Protein AF-A0A927RL22-F1 (afdb_monomer)

Sequence (226 aa):
MSDPDLRVFAGVAWPALNHRQARTRLETHGWVKCGEGDWAVALRSPGAALAARISAFEPSYAWFLELCRRAEGSPYLPRIDFASELEGGGHLTVLEYLAPVEAAEETAFLQRWHDGADPDPDLRQLRRLVEALDRECREYVPFWMGIDLEDHVLRSADGRLKLIDLLGVAGGLILDQIHADMDEFLRLMPRDRCRYILEIPHFTREYAARQRAQLVADLVAYGLET

Mean predicted aligned error: 3.28 Å

Secondary structure (DSSP, 8-state):
---GGGGGGTT--GGGS-HHHHHHHHHHTT-EEEEE-SSEEEEE-TTSSEEEEEESS-TTHHHHHHHHHHTTT-TTSPPEEEEEE-TTS-EEEEEE-EEE--HHHHHHHHHHHH-TT-S-HHHHHHHHHHHHHHHHHHHHSTTEEEE--TT-EEEETTS-EEE-S-EEE-HHHHHHHHHH-HHHHHHHS-HHHHTTGGGSGGGGSGGGHHHHHHHHHHHHHTT---

Organism: NCBI:txid648752

Structure (mmCIF, N/CA/C/O backbone):
data_AF-A0A927RL22-F1
#
_entry.id   AF-A0A927RL22-F1
#
loop_
_atom_site.group_PDB
_atom_site.id
_atom_site.type_symbol
_atom_site.label_atom_id
_atom_site.label_alt_id
_atom_site.label_comp_id
_atom_site.label_asym_id
_atom_site.label_entity_id
_atom_site.label_seq_id
_atom_site.pdbx_PDB_ins_code
_atom_site.Cartn_x
_atom_site.Cartn_y
_atom_site.Cartn_z
_atom_site.occupancy
_atom_site.B_iso_or_equiv
_atom_site.auth_seq_id
_atom_site.auth_comp_id
_atom_site.auth_asym_id
_atom_site.auth_atom_id
_atom_site.pdbx_PDB_model_num
ATOM 1 N N . MET A 1 1 ? -11.811 -18.533 15.397 1.00 49.19 1 MET A N 1
ATOM 2 C CA . MET A 1 1 ? -12.008 -19.240 14.111 1.00 49.19 1 MET A CA 1
ATOM 3 C C . MET A 1 1 ? -11.288 -18.423 13.058 1.00 49.19 1 MET A C 1
ATOM 5 O O . ME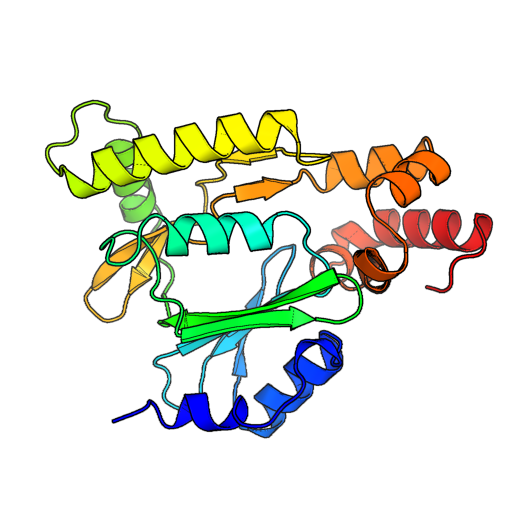T A 1 1 ? -11.412 -17.209 13.126 1.00 49.19 1 MET A O 1
ATOM 9 N N . SER A 1 2 ? -10.495 -19.035 12.176 1.00 77.19 2 SER A N 1
ATOM 10 C CA . SER A 1 2 ? -9.877 -18.292 11.071 1.00 77.19 2 SER A CA 1
ATOM 11 C C . SER A 1 2 ? -10.969 -17.718 10.169 1.00 77.19 2 SER A C 1
ATOM 13 O O . SER A 1 2 ? -11.967 -18.398 9.912 1.00 77.19 2 SER A O 1
ATOM 15 N N . ASP A 1 3 ? -10.800 -16.466 9.744 1.00 87.69 3 ASP A N 1
ATOM 16 C CA . ASP A 1 3 ? -11.717 -15.804 8.819 1.00 87.69 3 ASP A CA 1
ATOM 17 C C . ASP A 1 3 ? -11.860 -16.671 7.545 1.00 87.69 3 ASP A C 1
ATOM 19 O O . ASP A 1 3 ? -10.841 -17.071 6.964 1.00 87.69 3 ASP A O 1
ATOM 23 N N . PRO A 1 4 ? -13.086 -17.057 7.134 1.00 93.50 4 PRO A N 1
ATOM 24 C CA . PRO A 1 4 ? -13.287 -17.896 5.955 1.00 93.50 4 PRO A CA 1
ATOM 25 C C . PRO A 1 4 ? -12.732 -17.266 4.673 1.00 93.50 4 PRO A C 1
ATOM 27 O O . PRO A 1 4 ? -12.294 -18.015 3.794 1.00 93.50 4 PRO A O 1
ATOM 30 N N . ASP A 1 5 ? -12.680 -15.935 4.586 1.00 95.62 5 ASP A N 1
ATOM 31 C CA . ASP A 1 5 ? -12.160 -15.221 3.421 1.00 95.62 5 ASP A CA 1
ATOM 32 C C . ASP A 1 5 ? -10.641 -15.396 3.276 1.00 95.62 5 ASP A C 1
ATOM 34 O O . ASP A 1 5 ? -10.109 -15.270 2.174 1.00 95.62 5 ASP A O 1
ATOM 38 N N . LEU A 1 6 ? -9.934 -15.798 4.342 1.00 96.69 6 LEU A N 1
ATOM 39 C CA . LEU A 1 6 ? -8.497 -16.084 4.289 1.00 96.69 6 LEU A CA 1
ATOM 40 C C . LEU A 1 6 ? -8.158 -17.453 3.677 1.00 96.69 6 LEU A C 1
ATOM 42 O O . LEU A 1 6 ? -6.996 -17.746 3.387 1.00 96.69 6 LEU A O 1
ATOM 46 N N . ARG A 1 7 ? -9.149 -18.318 3.430 1.00 95.50 7 ARG A N 1
ATOM 47 C CA . ARG A 1 7 ? -8.902 -19.657 2.861 1.00 95.50 7 ARG A CA 1
ATOM 48 C C . ARG A 1 7 ? -8.315 -19.610 1.452 1.00 95.50 7 ARG A C 1
ATOM 50 O O . ARG A 1 7 ? -7.570 -20.515 1.087 1.00 95.50 7 ARG A O 1
ATOM 57 N N . VAL A 1 8 ? -8.605 -18.559 0.678 1.00 95.81 8 VAL A N 1
ATOM 58 C CA . VAL A 1 8 ? -8.093 -18.387 -0.696 1.00 95.81 8 VAL A CA 1
ATOM 59 C C . VAL A 1 8 ? -6.561 -18.284 -0.757 1.00 95.81 8 VAL A C 1
ATOM 61 O O . VAL A 1 8 ? -5.968 -18.604 -1.797 1.00 95.81 8 VAL A O 1
ATOM 64 N N . PHE A 1 9 ? -5.922 -17.896 0.355 1.00 96.62 9 PHE A N 1
ATOM 65 C CA . PHE A 1 9 ? -4.472 -17.721 0.461 1.00 96.62 9 PHE A CA 1
ATOM 66 C C . PHE A 1 9 ? -3.713 -18.997 0.835 1.00 96.62 9 PHE A C 1
ATOM 68 O O . PHE A 1 9 ? -2.506 -19.065 0.604 1.00 96.62 9 PHE A O 1
ATOM 75 N N . ALA A 1 10 ? -4.387 -20.018 1.367 1.00 95.25 10 ALA A N 1
ATOM 76 C CA . ALA A 1 10 ? -3.734 -21.233 1.842 1.00 95.25 10 ALA A CA 1
ATOM 77 C C . ALA A 1 10 ? -3.195 -22.102 0.690 1.00 95.25 10 ALA A C 1
ATOM 79 O O . ALA A 1 10 ? -3.904 -22.387 -0.275 1.00 95.25 10 ALA A O 1
ATOM 80 N N . GLY A 1 11 ? -1.948 -22.571 0.819 1.00 94.12 11 GLY A N 1
ATOM 81 C CA . GLY A 1 11 ? -1.336 -23.525 -0.119 1.00 94.12 11 GLY A CA 1
ATOM 82 C C . GLY A 1 11 ? -0.960 -22.945 -1.487 1.00 94.12 11 GLY A C 1
ATOM 83 O O . GLY A 1 11 ? -0.752 -23.702 -2.431 1.00 94.12 11 GLY A O 1
ATOM 84 N N . VAL A 1 12 ? -0.882 -21.619 -1.610 1.00 96.75 12 VAL A N 1
ATOM 85 C CA . VAL A 1 12 ? -0.553 -20.923 -2.861 1.00 96.75 12 VAL A CA 1
ATOM 86 C C . VAL A 1 12 ? 0.861 -20.358 -2.782 1.00 96.75 12 VAL A C 1
ATOM 88 O O . VAL A 1 12 ? 1.220 -19.698 -1.808 1.00 96.75 12 VAL A O 1
ATOM 91 N N . ALA A 1 13 ? 1.651 -20.565 -3.834 1.00 97.69 13 ALA A N 1
ATOM 92 C CA . ALA A 1 13 ? 2.958 -19.936 -3.993 1.00 97.69 13 ALA A CA 1
ATOM 93 C C . ALA 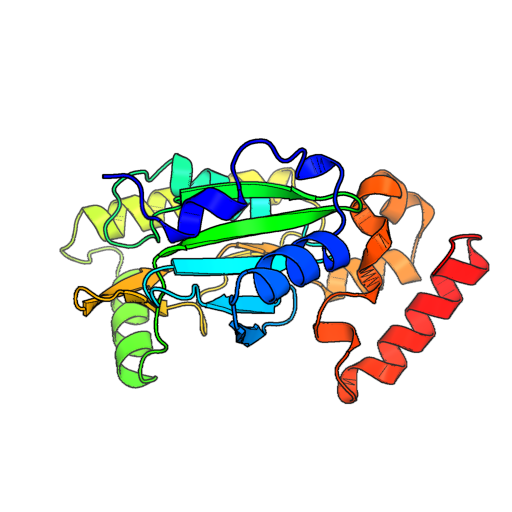A 1 13 ? 2.803 -18.484 -4.484 1.00 97.69 13 ALA A C 1
ATOM 95 O O . ALA A 1 13 ? 3.111 -18.176 -5.632 1.00 97.69 13 ALA A O 1
ATOM 96 N N . TRP A 1 14 ? 2.286 -17.600 -3.627 1.00 97.88 14 TRP A N 1
ATOM 97 C CA . TRP A 1 14 ? 2.023 -16.194 -3.964 1.00 97.88 14 TRP A CA 1
ATOM 98 C C . TRP A 1 14 ? 3.222 -15.432 -4.554 1.00 97.88 14 TRP A C 1
ATOM 100 O O . TRP A 1 14 ? 2.999 -14.735 -5.541 1.00 97.88 14 TRP A O 1
ATOM 110 N N . PRO A 1 15 ? 4.475 -15.625 -4.091 1.00 97.75 15 PRO A N 1
ATOM 111 C CA . PRO A 1 15 ? 5.638 -14.979 -4.709 1.00 97.75 15 PRO A CA 1
ATOM 112 C C . PRO A 1 15 ? 5.884 -15.358 -6.175 1.00 97.75 15 PRO A C 1
ATOM 114 O O . PRO A 1 15 ? 6.589 -14.648 -6.882 1.00 97.75 15 PRO A O 1
ATOM 117 N N . ALA A 1 16 ? 5.320 -16.476 -6.645 1.00 97.94 16 ALA A N 1
ATOM 118 C CA . ALA A 1 16 ? 5.411 -16.899 -8.041 1.00 97.94 16 ALA A CA 1
ATOM 119 C C . ALA A 1 16 ? 4.282 -16.329 -8.918 1.00 97.94 16 ALA A C 1
ATOM 121 O O . ALA A 1 16 ? 4.275 -16.565 -10.125 1.00 97.94 16 ALA A O 1
ATOM 122 N N . LEU A 1 17 ? 3.310 -15.628 -8.324 1.00 98.50 17 LEU A N 1
ATOM 123 C CA . LEU A 1 17 ? 2.230 -14.973 -9.051 1.00 98.50 17 LEU A CA 1
ATOM 124 C C . LEU A 1 17 ? 2.587 -13.515 -9.317 1.00 98.50 17 LEU A C 1
ATOM 126 O O . LEU A 1 17 ? 3.107 -12.837 -8.437 1.00 98.50 17 LEU A O 1
ATOM 130 N N . ASN A 1 18 ? 2.227 -13.009 -10.494 1.00 98.12 18 ASN A N 1
ATOM 131 C CA . ASN A 1 18 ? 2.197 -11.569 -10.734 1.00 98.12 18 ASN A CA 1
ATOM 132 C C . ASN A 1 18 ? 0.879 -10.944 -10.240 1.00 98.12 18 ASN A C 1
ATOM 134 O 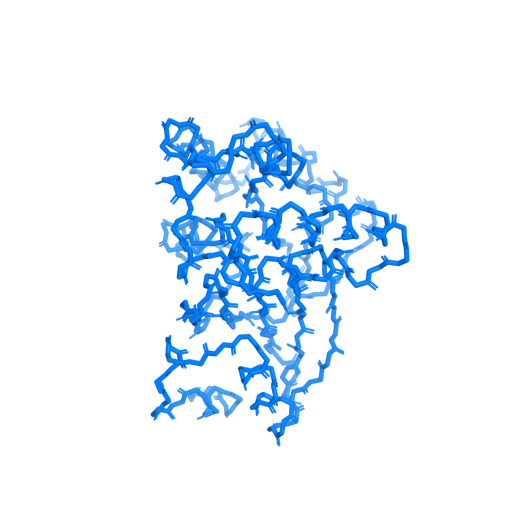O . ASN A 1 18 ? -0.089 -11.635 -9.903 1.00 98.12 18 ASN A O 1
ATOM 138 N N . HIS A 1 19 ? 0.813 -9.614 -10.233 1.00 98.31 19 HIS A N 1
ATOM 139 C CA . HIS A 1 19 ? -0.357 -8.863 -9.769 1.00 98.31 19 HIS A CA 1
ATOM 140 C C . HIS A 1 19 ? -1.659 -9.201 -10.522 1.00 98.31 19 HIS A C 1
ATOM 142 O O . HIS A 1 19 ? -2.722 -9.262 -9.900 1.00 98.31 19 HIS A O 1
ATOM 148 N N . ARG A 1 20 ? -1.604 -9.491 -11.834 1.00 98.31 20 ARG A N 1
ATOM 149 C CA . ARG A 1 20 ? -2.791 -9.881 -12.620 1.00 98.31 20 ARG A CA 1
ATOM 150 C C . ARG A 1 20 ? -3.332 -11.235 -12.173 1.00 98.31 20 ARG A C 1
ATOM 152 O O . ARG A 1 20 ? -4.542 -11.391 -12.006 1.00 98.31 20 ARG A O 1
ATOM 159 N N . GLN A 1 21 ? -2.444 -12.208 -11.968 1.00 98.62 21 GLN A N 1
ATOM 160 C CA . GLN A 1 21 ? -2.798 -13.540 -11.477 1.00 98.62 21 GLN A CA 1
ATOM 161 C C . GLN A 1 21 ? -3.349 -13.473 -10.052 1.00 98.62 21 GLN A C 1
ATOM 163 O O . GLN A 1 21 ? -4.372 -14.099 -9.768 1.00 98.62 21 GLN A O 1
ATOM 168 N N . ALA A 1 22 ? -2.721 -12.679 -9.179 1.00 98.62 22 ALA A N 1
ATOM 169 C CA . ALA A 1 22 ? -3.192 -12.462 -7.817 1.00 98.62 22 ALA A CA 1
ATOM 170 C C . ALA A 1 22 ? -4.604 -11.853 -7.800 1.00 98.62 22 ALA A C 1
ATOM 172 O O . ALA A 1 22 ? -5.504 -12.396 -7.154 1.00 98.62 22 ALA A O 1
ATOM 173 N N . ARG A 1 23 ? -4.829 -10.792 -8.584 1.00 98.50 23 ARG A N 1
ATOM 174 C CA . ARG A 1 23 ? -6.139 -10.148 -8.738 1.00 98.50 23 ARG A CA 1
ATOM 175 C C . ARG A 1 23 ? -7.195 -11.112 -9.276 1.00 98.50 23 ARG A C 1
ATOM 177 O O . ARG A 1 23 ? -8.222 -11.303 -8.632 1.00 98.50 23 ARG A O 1
ATOM 184 N N . THR A 1 24 ? -6.914 -11.768 -10.404 1.00 98.56 24 THR A N 1
ATOM 185 C CA . THR A 1 24 ? -7.836 -12.721 -11.050 1.00 98.56 24 THR A CA 1
ATOM 186 C C . THR A 1 24 ? -8.245 -13.833 -10.087 1.00 98.56 24 THR A C 1
ATOM 188 O O . THR A 1 24 ? -9.410 -14.232 -10.032 1.00 98.56 24 THR A O 1
ATOM 191 N N . ARG A 1 25 ? -7.289 -14.333 -9.294 1.00 98.31 25 ARG A N 1
ATOM 192 C CA . ARG A 1 25 ? -7.549 -15.362 -8.289 1.00 98.31 25 ARG A CA 1
ATOM 193 C C . ARG A 1 25 ? -8.538 -14.876 -7.234 1.00 98.31 25 ARG A C 1
ATOM 195 O O . ARG A 1 25 ? -9.489 -15.601 -6.952 1.00 98.31 25 ARG A O 1
ATOM 202 N N . LEU A 1 26 ? -8.326 -13.693 -6.661 1.00 98.62 26 LEU A N 1
ATOM 203 C CA . LEU A 1 26 ? -9.222 -13.139 -5.644 1.00 98.62 26 LEU A CA 1
ATOM 204 C C . LEU A 1 26 ? -10.611 -12.834 -6.218 1.00 98.62 26 LEU A C 1
ATOM 206 O O . LEU A 1 26 ? -11.610 -13.237 -5.624 1.00 98.62 26 LEU A O 1
ATOM 210 N N . GLU A 1 27 ? -10.688 -12.231 -7.405 1.00 98.56 27 GLU A N 1
ATOM 211 C CA . GLU A 1 27 ? -11.958 -11.945 -8.090 1.00 98.56 27 GLU A CA 1
ATOM 212 C C . GLU A 1 27 ? -12.756 -13.228 -8.381 1.00 98.56 27 GLU A C 1
ATOM 214 O O . GLU A 1 27 ? -13.960 -13.287 -8.132 1.00 98.56 27 GLU A O 1
ATOM 219 N N . THR A 1 28 ? -12.086 -14.312 -8.790 1.00 98.25 28 THR A N 1
ATOM 220 C CA . THR A 1 28 ? -12.722 -15.633 -8.988 1.00 98.25 28 THR A CA 1
ATOM 221 C C . THR A 1 28 ? -13.289 -16.219 -7.685 1.00 98.25 28 THR A C 1
ATOM 223 O O . THR A 1 28 ? -14.202 -17.039 -7.722 1.00 98.25 28 THR A O 1
ATOM 226 N N . HIS A 1 29 ? -12.783 -15.786 -6.526 1.00 98.19 29 HIS A N 1
ATOM 227 C CA . HIS A 1 29 ? -13.290 -16.162 -5.201 1.00 98.19 29 HIS A CA 1
ATOM 228 C C . HIS A 1 29 ? -14.262 -15.123 -4.619 1.00 98.19 29 HIS A C 1
ATOM 230 O O . HIS A 1 29 ? -14.540 -15.141 -3.422 1.00 98.19 29 HIS A O 1
ATOM 236 N N . GLY A 1 30 ? -14.792 -14.225 -5.453 1.00 98.25 30 GLY A N 1
ATOM 237 C CA . GLY A 1 30 ? -15.834 -13.275 -5.071 1.00 98.25 30 GLY A CA 1
ATOM 238 C C . GLY A 1 30 ? -15.330 -11.993 -4.413 1.00 98.25 30 GLY A C 1
ATOM 239 O O . GLY A 1 30 ? -16.148 -11.232 -3.903 1.00 98.25 30 GLY A O 1
ATOM 240 N N . TRP A 1 31 ? -14.019 -11.732 -4.412 1.00 98.62 31 TRP A N 1
ATOM 241 C CA . TRP A 1 31 ? -13.505 -10.425 -4.002 1.00 98.62 31 TRP A CA 1
ATOM 242 C C . TRP A 1 31 ? -13.847 -9.381 -5.070 1.00 98.62 31 TRP A C 1
ATOM 244 O O . TRP A 1 31 ? -13.741 -9.654 -6.264 1.00 98.62 31 TRP A O 1
ATOM 254 N N . VAL A 1 32 ? -14.245 -8.178 -4.659 1.00 98.44 32 VAL A N 1
ATOM 255 C CA . VAL A 1 32 ? -14.756 -7.148 -5.583 1.00 98.44 32 VAL A CA 1
ATOM 256 C C . VAL A 1 32 ? -13.957 -5.862 -5.441 1.00 98.44 32 VAL A C 1
ATOM 258 O O . VAL A 1 32 ? -13.700 -5.430 -4.322 1.00 98.44 32 VAL A O 1
ATOM 261 N N . LYS A 1 33 ? -13.584 -5.217 -6.556 1.00 98.19 33 LYS A N 1
ATOM 262 C CA . LYS A 1 33 ? -12.878 -3.924 -6.528 1.00 98.19 33 LYS A CA 1
ATOM 263 C C . LYS A 1 33 ? -13.652 -2.904 -5.686 1.00 98.19 33 LYS A C 1
ATOM 265 O O . LYS A 1 33 ? -14.834 -2.672 -5.923 1.00 98.19 33 LYS A O 1
ATOM 270 N N . CYS A 1 34 ? -12.970 -2.295 -4.720 1.00 96.94 34 CYS A N 1
ATOM 271 C CA . CYS A 1 34 ? -13.535 -1.306 -3.802 1.00 96.94 34 CYS A CA 1
ATOM 272 C C . CYS A 1 34 ? -12.707 -0.020 -3.690 1.00 96.94 34 CYS A C 1
ATOM 274 O O . CYS A 1 34 ? -13.138 0.909 -3.017 1.00 96.94 34 CYS A O 1
ATOM 276 N N . GLY A 1 35 ? -11.536 0.038 -4.325 1.00 95.38 35 GLY A N 1
ATOM 277 C CA . GLY A 1 35 ? -10.682 1.220 -4.338 1.00 95.38 35 GLY A CA 1
ATOM 278 C C . GLY A 1 35 ? -9.557 1.096 -5.358 1.00 95.38 35 GLY A C 1
ATOM 279 O O . GLY A 1 35 ? -9.274 0.009 -5.870 1.00 95.38 35 GLY A O 1
ATOM 280 N N . GLU A 1 36 ? -8.940 2.224 -5.682 1.00 95.31 36 GLU A N 1
ATOM 281 C CA . GLU A 1 36 ? -7.787 2.320 -6.575 1.00 95.31 36 GLU A CA 1
ATOM 282 C C . GLU A 1 36 ? -7.021 3.601 -6.254 1.00 95.31 36 GLU A C 1
ATOM 284 O O . GLU A 1 36 ? -7.604 4.681 -6.280 1.00 95.31 36 GLU A O 1
ATOM 289 N N . GLY A 1 37 ? -5.737 3.458 -5.934 1.00 93.31 37 GLY A N 1
ATOM 290 C CA . GLY A 1 37 ? -4.806 4.573 -5.777 1.00 93.31 37 GLY A CA 1
ATOM 291 C C . GLY A 1 37 ? -3.950 4.744 -7.028 1.00 93.31 37 GLY A C 1
ATOM 292 O O . GLY A 1 37 ? -4.341 4.323 -8.116 1.00 93.31 37 GLY A O 1
ATOM 293 N N . ASP A 1 38 ? -2.770 5.338 -6.877 1.00 93.69 38 ASP A N 1
ATOM 294 C CA . ASP A 1 38 ? -1.791 5.476 -7.967 1.00 93.69 38 ASP A CA 1
ATOM 295 C C . ASP A 1 38 ? -0.954 4.200 -8.158 1.00 93.69 38 ASP A C 1
ATOM 297 O O . ASP A 1 38 ? -0.596 3.846 -9.283 1.00 93.69 38 ASP A O 1
ATOM 301 N N . TRP A 1 39 ? -0.704 3.475 -7.062 1.00 95.94 39 TRP A N 1
ATOM 302 C CA . TRP A 1 39 ? 0.186 2.307 -7.009 1.00 95.94 39 TRP A CA 1
ATOM 303 C C . TRP A 1 39 ? -0.542 0.962 -6.996 1.00 95.94 39 TRP A C 1
ATOM 305 O O . TRP A 1 39 ? -0.032 -0.034 -7.516 1.00 95.94 39 TRP A O 1
ATOM 315 N N . ALA A 1 40 ? -1.744 0.918 -6.419 1.00 97.62 40 ALA A N 1
ATOM 316 C CA . ALA A 1 40 ? -2.432 -0.328 -6.116 1.00 97.62 40 ALA A CA 1
ATOM 317 C C . ALA A 1 40 ? -3.941 -0.267 -6.360 1.00 97.62 40 ALA A C 1
ATOM 319 O O . ALA A 1 40 ? -4.581 0.782 -6.257 1.00 97.62 40 ALA A O 1
ATOM 320 N N . VAL A 1 41 ? -4.518 -1.438 -6.622 1.00 98.12 41 VAL A N 1
ATOM 321 C CA . VAL A 1 41 ? -5.964 -1.667 -6.578 1.00 98.12 41 VAL A CA 1
ATOM 322 C C . VAL A 1 41 ? -6.343 -2.309 -5.248 1.00 98.12 41 VAL A C 1
ATOM 324 O O . VAL A 1 41 ? -5.604 -3.145 -4.726 1.00 98.12 41 VAL A O 1
ATOM 327 N N . ALA A 1 42 ? -7.510 -1.953 -4.718 1.00 98.38 42 ALA A N 1
ATOM 328 C CA . ALA A 1 42 ? -8.074 -2.562 -3.522 1.00 98.38 42 ALA A CA 1
ATOM 329 C C . ALA A 1 42 ? -9.310 -3.397 -3.880 1.00 98.38 42 ALA A C 1
ATOM 331 O O . ALA A 1 42 ? -10.204 -2.937 -4.598 1.00 98.38 42 ALA A O 1
ATOM 332 N N . LEU A 1 43 ? -9.369 -4.622 -3.362 1.00 98.75 43 LEU A N 1
ATOM 333 C CA . LEU A 1 43 ? -10.513 -5.523 -3.449 1.00 98.75 43 LEU A CA 1
ATOM 334 C C . LEU A 1 43 ? -11.088 -5.755 -2.052 1.00 98.75 43 LEU A C 1
ATOM 336 O O . LEU A 1 43 ? -10.342 -5.992 -1.110 1.00 98.75 43 LEU A O 1
ATOM 340 N N . ARG A 1 44 ? -12.409 -5.762 -1.917 1.00 98.50 44 ARG A N 1
ATOM 341 C CA . ARG A 1 44 ? -13.112 -6.114 -0.684 1.00 98.50 44 ARG A CA 1
ATOM 342 C C . ARG A 1 44 ? -13.457 -7.596 -0.681 1.00 98.50 44 ARG A C 1
ATOM 344 O O . ARG A 1 44 ? -13.873 -8.131 -1.711 1.00 98.50 44 ARG A O 1
ATOM 351 N N . SER A 1 45 ? -13.295 -8.240 0.467 1.00 98.50 45 SER A N 1
ATOM 352 C CA . SER A 1 45 ? -13.609 -9.655 0.631 1.00 98.50 45 SER A CA 1
ATOM 353 C C . SER A 1 45 ? -15.121 -9.932 0.576 1.00 98.50 45 SER A C 1
ATOM 355 O O . SER A 1 45 ? -15.915 -9.027 0.857 1.00 98.50 45 SER A O 1
ATOM 357 N N . PRO A 1 46 ? -15.552 -11.168 0.252 1.00 97.94 46 PRO A N 1
ATOM 358 C CA . PRO A 1 46 ? -16.968 -11.549 0.237 1.00 97.94 46 PRO A CA 1
ATOM 359 C C . PRO A 1 46 ? -17.691 -11.317 1.572 1.00 97.94 46 PRO A C 1
ATOM 361 O O . PRO A 1 46 ? -18.832 -10.857 1.586 1.00 97.94 46 PRO A O 1
ATOM 364 N N . GLY A 1 47 ? -17.027 -11.597 2.698 1.00 96.62 47 GLY A N 1
ATOM 365 C CA . GLY A 1 47 ? -17.512 -11.321 4.052 1.00 96.62 47 GLY A CA 1
ATOM 366 C C . GLY A 1 47 ? -17.427 -9.849 4.462 1.00 96.62 47 GLY A C 1
ATOM 367 O O . GLY A 1 47 ? -17.821 -9.500 5.572 1.00 96.62 47 GLY A O 1
ATOM 368 N N . ALA A 1 48 ? -16.933 -8.979 3.576 1.00 95.50 48 ALA A N 1
ATOM 369 C CA . ALA A 1 48 ? -16.880 -7.526 3.708 1.00 95.50 48 ALA A CA 1
ATOM 370 C C . ALA A 1 48 ? -16.009 -6.975 4.855 1.00 95.50 48 ALA A C 1
ATOM 372 O O . ALA A 1 48 ? -15.986 -5.753 5.049 1.00 95.50 48 ALA A O 1
ATOM 373 N N . ALA A 1 49 ? -15.297 -7.850 5.573 1.00 96.88 49 ALA A N 1
ATOM 374 C CA . ALA A 1 49 ? -14.465 -7.531 6.730 1.00 96.88 49 ALA A CA 1
ATOM 375 C C . ALA A 1 49 ? -12.993 -7.267 6.377 1.00 96.88 49 ALA A C 1
ATOM 377 O O . ALA A 1 49 ? -12.292 -6.629 7.161 1.00 96.88 49 ALA A O 1
ATOM 378 N N . LEU A 1 50 ? -12.530 -7.732 5.211 1.00 98.44 50 LEU A N 1
ATOM 379 C CA . LEU A 1 50 ? -11.144 -7.595 4.769 1.00 98.44 50 LEU A CA 1
ATOM 380 C C . LEU A 1 50 ? -11.047 -6.807 3.459 1.00 98.44 50 LEU A C 1
ATOM 382 O O . LEU A 1 50 ? -11.969 -6.796 2.635 1.00 98.44 50 LEU A O 1
ATOM 386 N N . ALA A 1 51 ? -9.891 -6.185 3.260 1.00 98.56 51 ALA A N 1
ATOM 387 C CA . ALA A 1 51 ? -9.457 -5.595 2.007 1.00 98.56 51 ALA A CA 1
ATOM 388 C C . ALA A 1 51 ? -8.137 -6.237 1.564 1.00 98.56 51 ALA A C 1
ATOM 390 O O . ALA A 1 51 ? -7.233 -6.429 2.372 1.00 98.56 51 ALA A O 1
ATOM 391 N N . ALA A 1 52 ? -8.021 -6.553 0.279 1.00 98.69 52 ALA A N 1
ATOM 392 C CA . ALA A 1 52 ? -6.787 -6.967 -0.362 1.00 98.69 52 ALA A CA 1
ATOM 393 C C . ALA A 1 52 ? -6.288 -5.819 -1.231 1.00 98.69 52 ALA A C 1
ATOM 395 O O . ALA A 1 52 ? -6.974 -5.389 -2.156 1.00 98.69 52 ALA A O 1
ATOM 396 N N . ARG A 1 53 ? -5.085 -5.346 -0.946 1.00 98.44 53 ARG A N 1
ATOM 397 C CA . ARG A 1 53 ? -4.359 -4.352 -1.722 1.00 98.44 53 ARG A CA 1
ATOM 398 C C . ARG A 1 53 ? -3.358 -5.060 -2.623 1.00 98.44 53 ARG A C 1
ATOM 400 O O . ARG A 1 53 ? -2.596 -5.900 -2.147 1.00 98.44 53 ARG A O 1
ATOM 407 N N . ILE A 1 54 ? -3.379 -4.736 -3.912 1.00 98.75 54 ILE A N 1
ATOM 408 C CA . ILE A 1 54 ? -2.552 -5.380 -4.936 1.00 98.75 54 ILE A CA 1
ATOM 409 C C . ILE A 1 54 ? -1.863 -4.301 -5.767 1.00 98.75 54 ILE A C 1
ATOM 411 O O . ILE A 1 54 ? -2.542 -3.557 -6.477 1.00 98.75 54 ILE A O 1
ATOM 415 N N . SER A 1 55 ? -0.536 -4.238 -5.717 1.00 98.38 55 SER A N 1
ATOM 416 C CA . SER A 1 55 ? 0.274 -3.389 -6.598 1.00 98.38 55 SER A CA 1
ATOM 417 C C . SER A 1 55 ? 1.018 -4.226 -7.633 1.00 98.38 55 SER A C 1
ATOM 419 O O . SER A 1 55 ? 1.431 -5.355 -7.365 1.00 98.38 55 SER A O 1
ATOM 421 N N . ALA A 1 56 ? 1.171 -3.678 -8.840 1.00 97.75 56 ALA A N 1
ATOM 422 C CA . ALA A 1 56 ? 1.993 -4.276 -9.896 1.00 97.75 56 ALA A CA 1
ATOM 423 C C . ALA A 1 56 ? 3.490 -4.072 -9.641 1.00 97.75 56 ALA A C 1
ATOM 425 O O . ALA A 1 56 ? 4.307 -4.926 -9.975 1.00 97.75 56 ALA A O 1
ATOM 426 N N . PHE A 1 57 ? 3.810 -2.937 -9.029 1.00 96.38 57 PHE A N 1
ATOM 427 C CA . PHE A 1 57 ? 5.142 -2.476 -8.699 1.00 96.38 57 PHE A CA 1
ATOM 428 C C . PHE A 1 57 ? 5.011 -1.426 -7.599 1.00 96.38 57 PHE A C 1
ATOM 430 O O . PHE A 1 57 ? 4.240 -0.482 -7.767 1.00 96.38 57 PHE A O 1
ATOM 437 N N . GLU A 1 58 ? 5.735 -1.585 -6.491 1.00 94.94 58 GLU A N 1
ATOM 438 C CA . GLU A 1 58 ? 5.765 -0.570 -5.435 1.00 94.94 58 GLU A CA 1
ATOM 439 C C . GLU A 1 58 ? 6.928 -0.794 -4.458 1.00 94.94 58 GLU A C 1
ATOM 441 O O . GLU A 1 58 ? 6.849 -1.669 -3.592 1.00 94.94 58 GLU A O 1
ATOM 446 N N . PRO A 1 59 ? 8.013 -0.015 -4.556 1.00 93.00 59 PRO A N 1
ATOM 447 C CA . PRO A 1 59 ? 9.217 -0.272 -3.769 1.00 93.00 59 PRO A CA 1
ATOM 448 C C . PRO A 1 59 ? 9.105 0.189 -2.306 1.00 93.00 59 PRO A C 1
ATOM 450 O O . PRO A 1 59 ? 9.890 -0.260 -1.473 1.00 93.00 59 PRO A O 1
ATOM 453 N N . SER A 1 60 ? 8.143 1.052 -1.960 1.00 93.69 60 SER A N 1
ATOM 454 C CA . SER A 1 60 ? 7.953 1.519 -0.578 1.00 93.69 60 SER A CA 1
ATOM 455 C C . SER A 1 60 ? 7.117 0.573 0.286 1.00 93.69 60 SER A C 1
ATOM 457 O O . SER A 1 60 ? 7.219 0.633 1.510 1.00 93.69 60 SER A O 1
ATOM 459 N N . TYR A 1 61 ? 6.304 -0.313 -0.302 1.00 95.69 61 TYR A N 1
ATOM 460 C CA . TYR A 1 61 ? 5.241 -0.984 0.455 1.00 95.69 61 TYR A CA 1
ATOM 461 C C . TYR A 1 61 ? 5.752 -1.911 1.566 1.00 95.69 61 TYR A C 1
ATOM 463 O O . TYR A 1 61 ? 5.158 -1.995 2.644 1.00 95.69 61 TYR A O 1
ATOM 471 N N . ALA A 1 62 ? 6.896 -2.563 1.345 1.00 95.31 62 ALA A N 1
ATOM 472 C CA . ALA A 1 62 ? 7.553 -3.385 2.359 1.00 95.31 62 ALA A CA 1
ATOM 473 C C . ALA A 1 62 ? 7.868 -2.598 3.647 1.00 95.31 62 ALA A C 1
ATOM 475 O O . ALA A 1 62 ? 7.826 -3.162 4.740 1.00 95.31 62 ALA A O 1
ATOM 476 N N . TRP A 1 63 ? 8.107 -1.287 3.548 1.00 96.56 63 TRP A N 1
ATOM 477 C CA . TRP A 1 63 ? 8.373 -0.430 4.703 1.00 96.56 63 TRP A CA 1
ATOM 478 C C . TRP A 1 63 ? 7.110 -0.083 5.487 1.00 96.56 63 TRP A C 1
ATOM 480 O O . TRP A 1 63 ? 7.156 -0.011 6.715 1.00 96.56 63 TRP A O 1
ATOM 490 N N . PHE A 1 64 ? 5.960 0.044 4.821 1.00 97.19 64 PHE A N 1
ATOM 491 C CA . PHE A 1 64 ? 4.677 0.142 5.517 1.00 97.19 64 PHE A CA 1
ATOM 492 C C . PHE A 1 64 ? 4.347 -1.155 6.277 1.00 97.19 64 PHE A C 1
ATOM 494 O O . PHE A 1 64 ? 3.894 -1.113 7.424 1.00 97.19 64 PHE A O 1
ATOM 501 N N . LEU A 1 65 ? 4.642 -2.319 5.690 1.00 97.62 65 LEU A N 1
ATOM 502 C CA . LEU A 1 65 ? 4.505 -3.607 6.380 1.00 97.62 65 LEU A CA 1
ATOM 503 C C . LEU A 1 65 ? 5.459 -3.724 7.575 1.00 97.62 65 LEU A C 1
ATOM 505 O O . LEU A 1 65 ? 5.054 -4.178 8.646 1.00 97.62 65 LEU A O 1
ATOM 509 N N . GLU A 1 66 ? 6.705 -3.275 7.420 1.00 97.50 66 GLU A N 1
ATOM 510 C CA . GLU A 1 66 ? 7.687 -3.237 8.503 1.00 97.50 66 GLU A CA 1
ATOM 511 C C . GLU A 1 66 ? 7.240 -2.310 9.641 1.00 97.50 66 GLU A C 1
ATOM 513 O O . GLU A 1 66 ? 7.367 -2.670 10.812 1.00 97.50 66 GLU A O 1
ATOM 518 N N . LEU A 1 67 ? 6.644 -1.156 9.326 1.00 97.81 67 LEU A N 1
ATOM 519 C CA . LEU A 1 67 ? 6.019 -0.284 10.317 1.00 97.81 67 LEU A CA 1
ATOM 520 C C . LEU A 1 67 ? 4.906 -1.009 11.082 1.00 97.81 67 LEU A C 1
ATOM 522 O O . LEU A 1 67 ? 4.917 -1.006 12.314 1.00 97.81 67 LEU A O 1
ATOM 526 N N . CYS A 1 68 ? 3.980 -1.660 10.372 1.00 98.06 68 CYS A N 1
ATOM 527 C CA . CYS A 1 68 ? 2.891 -2.423 10.988 1.00 98.06 68 CYS A CA 1
ATOM 528 C C . CYS A 1 68 ? 3.419 -3.548 11.887 1.00 98.06 68 CYS A C 1
ATOM 530 O O . CYS A 1 68 ? 2.876 -3.781 12.964 1.00 98.06 68 CYS A O 1
ATOM 532 N N . ARG A 1 69 ? 4.517 -4.203 11.491 1.00 97.81 69 ARG A N 1
ATOM 533 C CA . ARG A 1 69 ? 5.192 -5.230 12.294 1.00 97.81 69 ARG A CA 1
ATOM 534 C C . ARG A 1 69 ? 5.860 -4.644 13.543 1.00 97.81 69 ARG A C 1
ATOM 536 O O . ARG A 1 69 ? 5.766 -5.227 14.618 1.00 97.81 69 ARG A O 1
ATOM 543 N N . ARG A 1 70 ? 6.549 -3.502 13.425 1.00 97.81 70 ARG A N 1
ATOM 544 C CA . ARG A 1 70 ? 7.209 -2.817 14.556 1.00 97.81 70 ARG A CA 1
ATOM 545 C C . ARG A 1 70 ? 6.199 -2.223 15.550 1.00 97.81 70 ARG A C 1
ATOM 547 O O . ARG A 1 70 ? 6.530 -2.083 16.725 1.00 97.81 70 ARG A O 1
ATOM 554 N N . ALA A 1 71 ? 4.996 -1.886 15.090 1.00 97.44 71 ALA A N 1
ATOM 555 C CA . ALA A 1 71 ? 3.887 -1.368 15.891 1.00 97.44 71 ALA A CA 1
ATOM 556 C C . ALA A 1 71 ? 2.708 -2.354 15.973 1.00 97.44 71 ALA A C 1
ATOM 558 O O . ALA A 1 71 ? 1.545 -1.941 15.966 1.00 97.44 71 ALA A O 1
ATOM 559 N N . GLU A 1 72 ? 3.001 -3.654 16.064 1.00 95.62 72 GLU A N 1
ATOM 560 C CA . GLU A 1 72 ? 1.973 -4.679 16.236 1.00 95.62 72 GLU A CA 1
ATOM 561 C C . GLU A 1 72 ? 1.083 -4.356 17.450 1.00 95.62 72 GLU A C 1
ATOM 563 O O . GLU A 1 72 ? 1.565 -4.057 18.543 1.00 95.62 72 GLU A O 1
ATOM 568 N N . GLY A 1 73 ? -0.235 -4.385 17.242 1.00 94.00 73 GLY A N 1
ATOM 569 C CA . GLY A 1 73 ? -1.222 -4.035 18.266 1.00 94.00 73 GLY A CA 1
ATOM 570 C C . GLY A 1 73 ? -1.525 -2.539 18.397 1.00 94.00 73 GLY A C 1
ATOM 571 O O . GLY A 1 73 ? -2.393 -2.184 19.193 1.00 94.00 73 GLY A O 1
ATOM 572 N N . SER A 1 74 ? -0.880 -1.665 17.614 1.00 97.12 74 SER A N 1
ATOM 573 C CA . SER A 1 74 ? -1.229 -0.241 17.576 1.00 97.12 74 SER A CA 1
ATOM 574 C C . SER A 1 74 ? -2.696 -0.041 17.169 1.00 97.12 74 SER A C 1
ATOM 576 O O . SER A 1 74 ? -3.128 -0.593 16.151 1.00 97.12 74 SER A O 1
ATOM 578 N N . PRO A 1 75 ? -3.473 0.786 17.896 1.00 97.19 75 PRO A N 1
ATOM 579 C CA . PRO A 1 75 ? -4.856 1.081 17.523 1.00 97.19 75 PRO A CA 1
ATOM 580 C C . PRO A 1 75 ? -4.956 1.955 16.263 1.00 97.19 75 PRO A C 1
ATOM 582 O O . PRO A 1 75 ? -6.034 2.053 15.681 1.00 97.19 75 PRO A O 1
ATOM 585 N N . TYR A 1 76 ? -3.840 2.559 15.847 1.00 98.19 76 TYR A N 1
ATOM 586 C CA . TYR A 1 76 ? -3.741 3.530 14.759 1.00 98.19 76 TYR A CA 1
ATOM 587 C C . TYR A 1 76 ? -3.228 2.943 13.440 1.00 98.19 76 TYR A C 1
ATOM 589 O O . TYR A 1 76 ? -3.123 3.675 12.461 1.00 98.19 76 TYR A O 1
ATOM 597 N N . LEU A 1 77 ? -2.904 1.649 13.397 1.00 98.31 77 LEU A N 1
ATOM 598 C CA . LEU A 1 77 ? -2.513 0.946 12.174 1.00 98.31 77 LEU A CA 1
ATOM 599 C C . LEU A 1 77 ? -3.510 -0.177 11.855 1.00 98.31 77 LEU A C 1
ATOM 601 O O . LEU A 1 77 ? -4.179 -0.702 12.760 1.00 98.31 77 LEU A O 1
ATOM 605 N N . PRO A 1 78 ? -3.650 -0.558 10.574 1.00 97.75 78 PRO A N 1
ATOM 606 C CA . PRO A 1 78 ? -4.446 -1.713 10.205 1.00 97.75 78 PRO A CA 1
ATOM 607 C C . PRO A 1 78 ? -3.808 -3.005 10.714 1.00 97.75 78 PRO A C 1
ATOM 609 O O . PRO A 1 78 ? -2.592 -3.193 10.693 1.00 97.75 78 PRO A O 1
ATOM 612 N N . ARG A 1 79 ? -4.658 -3.947 11.107 1.00 96.94 79 ARG A N 1
ATOM 613 C CA . ARG A 1 79 ? -4.281 -5.343 11.278 1.00 96.94 79 ARG A CA 1
ATOM 614 C C . ARG A 1 79 ? -4.000 -5.945 9.905 1.00 96.94 79 ARG A C 1
ATOM 616 O O . ARG A 1 79 ? -4.873 -5.924 9.039 1.00 96.94 79 ARG A O 1
ATOM 623 N N . ILE A 1 80 ? -2.808 -6.511 9.744 1.00 97.62 80 ILE A N 1
ATOM 624 C CA . ILE A 1 80 ? -2.401 -7.254 8.550 1.00 97.62 80 ILE A CA 1
ATOM 625 C C . ILE A 1 80 ? -2.659 -8.746 8.791 1.00 97.62 80 ILE A C 1
ATOM 627 O O . ILE A 1 80 ? -2.114 -9.329 9.725 1.00 97.62 80 ILE A O 1
ATOM 631 N N . ASP A 1 81 ? -3.493 -9.364 7.958 1.00 97.38 81 ASP A N 1
ATOM 632 C CA . ASP A 1 81 ? -3.812 -10.798 8.019 1.00 97.38 81 ASP A CA 1
ATOM 633 C C . ASP A 1 81 ? -2.928 -11.642 7.099 1.00 97.38 81 ASP A C 1
ATOM 635 O O . ASP A 1 81 ? -2.696 -12.825 7.354 1.00 97.38 81 ASP A O 1
ATOM 639 N N . PHE A 1 82 ? -2.460 -11.050 6.003 1.00 98.12 82 PHE A N 1
ATOM 640 C CA . PHE A 1 82 ? -1.620 -11.718 5.020 1.00 98.12 82 PHE A CA 1
ATOM 641 C C . PHE A 1 82 ? -0.797 -10.685 4.254 1.00 98.12 82 PHE A C 1
ATOM 643 O O . PHE A 1 82 ? -1.299 -9.616 3.923 1.00 98.12 82 PHE A O 1
ATOM 650 N N . ALA A 1 83 ? 0.446 -11.016 3.924 1.00 98.06 83 ALA A N 1
ATOM 651 C CA . ALA A 1 83 ? 1.262 -10.222 3.019 1.00 98.06 83 ALA A CA 1
ATOM 652 C C . ALA A 1 83 ? 2.179 -11.136 2.203 1.00 98.06 83 ALA A C 1
ATOM 654 O O . ALA A 1 83 ? 2.679 -12.142 2.709 1.00 98.06 83 ALA A O 1
ATOM 655 N N . SER A 1 84 ? 2.396 -10.783 0.941 1.00 98.12 84 SER A N 1
ATOM 656 C CA . SER A 1 84 ? 3.346 -11.442 0.052 1.00 98.12 84 SER A CA 1
ATOM 657 C C . SER A 1 84 ? 3.881 -10.442 -0.961 1.00 98.12 84 SER A C 1
ATOM 659 O O . SER A 1 84 ? 3.113 -9.688 -1.562 1.00 98.12 84 SER A O 1
ATOM 661 N N . GLU A 1 85 ? 5.184 -10.500 -1.220 1.00 97.44 85 GLU A N 1
ATOM 662 C CA . GLU A 1 85 ? 5.722 -10.001 -2.485 1.00 97.44 85 GLU A CA 1
ATOM 663 C C . GLU A 1 85 ? 5.124 -10.816 -3.642 1.00 97.44 85 GLU A C 1
ATOM 665 O O . GLU A 1 85 ? 4.739 -11.979 -3.468 1.00 97.44 85 GLU A O 1
ATOM 670 N N . LEU A 1 86 ? 5.039 -10.199 -4.813 1.00 98.44 86 LEU A N 1
ATOM 671 C CA . LEU A 1 86 ? 4.596 -10.799 -6.064 1.00 98.44 86 LEU A CA 1
ATOM 672 C C . LEU A 1 86 ? 5.727 -10.725 -7.092 1.00 98.44 86 LEU A C 1
ATOM 674 O O . LEU A 1 86 ? 6.606 -9.860 -7.023 1.00 98.44 86 LEU A O 1
ATOM 678 N N . GLU A 1 87 ? 5.684 -11.610 -8.083 1.00 97.62 87 GLU A N 1
ATOM 679 C CA . GLU A 1 87 ? 6.616 -11.563 -9.208 1.00 97.62 87 GLU A CA 1
ATOM 680 C C . GLU A 1 87 ? 6.544 -10.195 -9.904 1.00 97.62 87 GLU A C 1
ATOM 682 O O . GLU A 1 87 ? 5.464 -9.620 -10.074 1.00 97.62 87 GLU A O 1
ATOM 687 N N . GLY A 1 88 ? 7.706 -9.664 -10.292 1.00 95.50 88 GLY A N 1
ATOM 688 C CA . GLY A 1 88 ? 7.819 -8.381 -10.984 1.00 95.50 88 GLY A CA 1
ATOM 689 C C . GLY A 1 88 ? 7.859 -7.139 -10.088 1.00 95.50 88 GLY A C 1
ATOM 690 O O . GLY A 1 88 ? 7.860 -6.033 -10.627 1.00 95.50 88 GLY A O 1
ATOM 691 N N . GLY A 1 89 ? 7.913 -7.304 -8.758 1.00 95.56 89 GLY A N 1
ATOM 692 C CA . GLY A 1 89 ? 8.060 -6.206 -7.787 1.00 95.56 89 GLY A CA 1
ATOM 693 C C . GLY A 1 89 ? 6.757 -5.676 -7.186 1.00 95.56 89 GLY A C 1
ATOM 694 O O . GLY A 1 89 ? 6.754 -4.635 -6.526 1.00 95.56 89 GLY A O 1
ATOM 695 N N . GLY A 1 90 ? 5.650 -6.372 -7.432 1.00 97.25 90 GLY A N 1
ATOM 696 C CA . GLY A 1 90 ? 4.354 -6.062 -6.844 1.00 97.25 90 GLY A CA 1
ATOM 697 C C . GLY A 1 90 ? 4.204 -6.584 -5.417 1.00 97.25 90 GLY A C 1
ATOM 698 O O . GLY A 1 90 ? 5.004 -7.390 -4.941 1.00 97.25 90 GLY A O 1
ATOM 699 N N . HIS A 1 91 ? 3.130 -6.168 -4.754 1.00 98.19 91 HIS A N 1
ATOM 700 C CA . HIS A 1 91 ? 2.763 -6.654 -3.426 1.00 98.19 91 HIS A CA 1
ATOM 701 C C . HIS A 1 91 ? 1.289 -7.049 -3.383 1.00 98.19 91 HIS A C 1
ATOM 703 O O . HIS A 1 91 ? 0.444 -6.414 -4.013 1.00 98.19 91 HIS A O 1
ATOM 709 N N . LEU A 1 92 ? 0.984 -8.081 -2.600 1.00 98.62 92 LEU A N 1
ATOM 710 C CA . LEU A 1 92 ? -0.359 -8.432 -2.159 1.00 98.62 92 LEU A CA 1
ATOM 711 C C . LEU A 1 92 ? -0.400 -8.353 -0.639 1.00 98.62 92 LEU A C 1
ATOM 713 O O . LEU A 1 92 ? 0.321 -9.089 0.033 1.00 98.62 92 LEU A O 1
ATOM 717 N N . THR A 1 93 ? -1.305 -7.538 -0.111 1.00 98.62 93 THR A N 1
ATOM 718 C CA . THR A 1 93 ? -1.510 -7.396 1.332 1.00 98.62 93 THR A CA 1
ATOM 719 C C . THR A 1 93 ? -2.984 -7.458 1.656 1.00 98.62 93 THR A C 1
ATOM 721 O O . THR A 1 93 ? -3.787 -6.773 1.034 1.00 98.62 93 THR A O 1
ATOM 724 N N . VAL A 1 94 ? -3.342 -8.282 2.632 1.00 98.56 94 VAL A N 1
ATOM 725 C CA . VAL A 1 94 ? -4.692 -8.396 3.168 1.00 98.56 94 VAL A CA 1
ATOM 726 C C . VAL A 1 94 ? -4.701 -7.778 4.547 1.00 98.56 94 VAL A C 1
ATOM 728 O O . VAL A 1 94 ? -3.939 -8.185 5.425 1.00 98.56 94 VAL A O 1
ATOM 731 N N . LEU A 1 95 ? -5.584 -6.812 4.725 1.00 97.88 95 LEU A N 1
ATOM 732 C CA . LEU A 1 95 ? -5.795 -6.111 5.976 1.00 97.88 95 LEU A CA 1
ATOM 733 C C . LEU A 1 95 ? -7.285 -6.036 6.301 1.00 97.88 95 LEU A C 1
ATOM 735 O O . LEU A 1 95 ? -8.137 -6.359 5.470 1.00 97.88 95 LEU A O 1
ATOM 739 N N . GLU A 1 96 ? -7.607 -5.602 7.514 1.00 97.44 96 GLU A N 1
ATOM 740 C CA . GLU A 1 96 ? -8.983 -5.233 7.846 1.00 97.44 96 GLU A CA 1
ATOM 741 C C . GLU A 1 96 ? -9.534 -4.189 6.857 1.00 97.44 96 GLU A C 1
ATOM 743 O O . GLU A 1 96 ? -8.812 -3.314 6.382 1.00 97.44 96 GLU A O 1
ATOM 748 N N . TYR A 1 97 ? -10.821 -4.271 6.526 1.00 97.94 97 TYR A N 1
ATOM 749 C CA . TYR A 1 97 ? -11.447 -3.279 5.660 1.00 97.94 97 TYR A CA 1
ATOM 750 C C . TYR A 1 97 ? -11.582 -1.938 6.393 1.00 97.94 97 TYR A C 1
ATOM 752 O O . TYR A 1 97 ? -12.189 -1.869 7.467 1.00 97.94 97 TYR A O 1
ATOM 760 N N . LEU A 1 98 ? -11.061 -0.876 5.775 1.00 97.75 98 LEU A N 1
ATOM 761 C CA . LEU A 1 98 ? -11.174 0.499 6.250 1.00 97.75 98 LEU A CA 1
ATOM 762 C C . LEU A 1 98 ? -12.035 1.319 5.279 1.00 97.75 98 LEU A C 1
ATOM 764 O O . LEU A 1 98 ? -11.885 1.215 4.062 1.00 97.75 98 LEU A O 1
ATOM 768 N N . ALA A 1 99 ? -12.949 2.121 5.818 1.00 96.56 99 ALA A N 1
ATOM 769 C CA . ALA A 1 99 ? -13.821 3.007 5.058 1.00 96.56 99 ALA A CA 1
ATOM 770 C C . ALA A 1 99 ? -13.249 4.437 5.005 1.00 96.56 99 ALA A C 1
ATOM 772 O O . ALA A 1 99 ? -12.636 4.867 5.985 1.00 96.56 99 ALA A O 1
ATOM 773 N N . PRO A 1 100 ? -13.483 5.194 3.918 1.00 95.69 100 PRO A N 1
ATOM 774 C CA . PRO A 1 100 ? -13.167 6.620 3.868 1.00 95.69 100 PRO A CA 1
ATOM 775 C C . PRO A 1 100 ? -13.817 7.4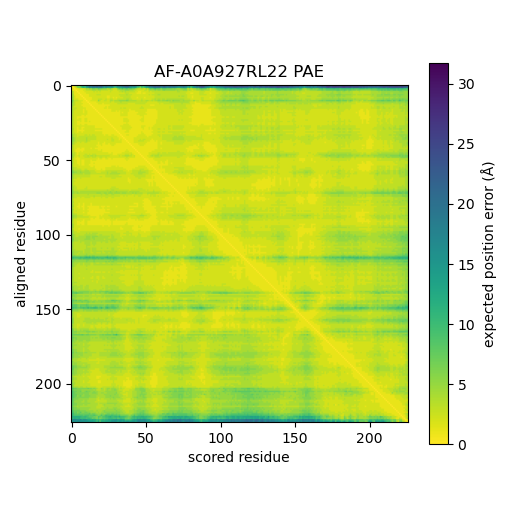04 5.012 1.00 95.69 100 PRO A C 1
ATOM 777 O O . PRO A 1 100 ? -14.892 7.037 5.499 1.00 95.69 100 PRO A O 1
ATOM 780 N N . VAL A 1 101 ? -13.170 8.493 5.416 1.00 97.12 101 VAL A N 1
ATOM 781 C CA . VAL A 1 101 ? -13.690 9.445 6.405 1.00 97.12 101 VAL A CA 1
ATOM 782 C C . VAL A 1 101 ? -14.016 10.776 5.747 1.00 97.12 101 VAL A C 1
ATOM 784 O O . VAL A 1 101 ? -13.578 11.068 4.639 1.00 97.12 101 VAL A O 1
ATOM 787 N N . GLU A 1 102 ? -14.798 11.594 6.441 1.00 96.50 102 GLU A N 1
ATOM 788 C CA . GLU A 1 102 ? -15.053 12.965 6.013 1.00 96.50 102 GLU A CA 1
ATOM 789 C C . GLU A 1 102 ? -13.802 13.830 6.228 1.00 96.50 102 GLU A C 1
ATOM 791 O O . GLU A 1 102 ? -13.109 13.690 7.239 1.00 96.50 102 GLU A O 1
ATOM 796 N N . ALA A 1 103 ? -13.567 14.802 5.344 1.00 95.50 103 ALA A N 1
ATOM 797 C CA . ALA A 1 103 ? -12.377 15.662 5.383 1.00 95.50 103 ALA A CA 1
ATOM 798 C C . ALA A 1 103 ? -12.165 16.379 6.733 1.00 95.50 103 ALA A C 1
ATOM 800 O O . ALA A 1 103 ? -11.036 16.607 7.167 1.00 95.50 103 ALA A O 1
ATOM 801 N N . ALA A 1 104 ? -13.250 16.734 7.431 1.00 96.69 104 ALA A N 1
ATOM 802 C CA . ALA A 1 104 ? -13.169 17.372 8.746 1.00 96.69 104 ALA A CA 1
ATOM 803 C C . ALA A 1 104 ? -12.586 16.438 9.821 1.00 96.69 104 ALA A C 1
ATOM 805 O O . ALA A 1 104 ? -11.889 16.889 10.730 1.00 96.69 104 ALA A O 1
ATOM 806 N N . GLU A 1 105 ? -12.871 15.144 9.721 1.00 96.44 105 GLU A N 1
ATOM 807 C CA . GLU A 1 105 ? -12.388 14.142 10.662 1.00 96.44 105 GLU A CA 1
ATOM 808 C C . GLU A 1 105 ? -10.930 13.783 10.412 1.00 96.44 105 GLU A C 1
ATOM 810 O O . GLU A 1 105 ? -10.147 13.725 11.360 1.00 96.44 105 GLU A O 1
ATOM 815 N N . GLU A 1 106 ? -10.553 13.635 9.145 1.00 96.88 106 GLU A N 1
ATOM 816 C CA . GLU A 1 106 ? -9.154 13.532 8.747 1.00 96.88 106 GLU A CA 1
ATOM 817 C C . GLU A 1 106 ? -8.357 14.746 9.237 1.00 96.88 106 GLU A C 1
ATOM 819 O O . GLU A 1 106 ? -7.367 14.586 9.945 1.00 96.88 106 GLU A O 1
ATOM 824 N N . THR A 1 107 ? -8.841 15.964 8.975 1.00 96.94 107 THR A N 1
ATOM 825 C CA . THR A 1 107 ? -8.190 17.202 9.436 1.00 96.94 107 THR A CA 1
ATOM 826 C C . THR A 1 107 ? -7.980 17.199 10.952 1.00 96.94 107 THR A C 1
ATOM 828 O O . THR A 1 107 ? -6.896 17.535 11.432 1.00 96.94 107 THR A O 1
ATOM 831 N N . ALA A 1 108 ? -8.995 16.804 11.725 1.00 96.81 108 ALA A N 1
ATOM 832 C CA . ALA A 1 108 ? -8.890 16.727 13.179 1.00 96.81 108 ALA A CA 1
ATOM 833 C C . ALA A 1 108 ? -7.868 15.671 13.632 1.00 96.81 108 ALA A C 1
ATOM 835 O O . ALA A 1 108 ? -7.119 15.897 14.585 1.00 96.81 108 ALA A O 1
ATOM 836 N N . PHE A 1 109 ? -7.798 14.528 12.947 1.00 97.31 109 PHE A N 1
ATOM 837 C CA . PHE A 1 109 ? -6.795 13.506 13.221 1.00 97.31 109 PHE A CA 1
ATOM 838 C C . PHE A 1 109 ? -5.377 13.991 12.897 1.00 97.31 109 PHE A C 1
ATOM 840 O O . PHE A 1 109 ? -4.470 13.819 13.710 1.00 97.31 109 PHE A O 1
ATOM 847 N N . LEU A 1 110 ? -5.180 14.650 11.755 1.00 96.69 110 LEU A N 1
ATOM 848 C CA . LEU A 1 110 ? -3.878 15.189 11.359 1.00 96.69 110 LEU A CA 1
ATOM 849 C C . LEU A 1 110 ? -3.403 16.295 12.310 1.00 96.69 110 LEU A C 1
ATOM 851 O O . LEU A 1 110 ? -2.224 16.351 12.656 1.00 96.69 110 LEU A O 1
ATOM 855 N N . GLN A 1 111 ? -4.313 17.121 12.832 1.00 96.94 111 GLN A N 1
ATOM 856 C CA . GLN A 1 111 ? -3.985 18.076 13.897 1.00 96.94 111 GLN A CA 1
ATOM 857 C C . GLN A 1 111 ? -3.436 17.374 15.145 1.00 96.94 111 GLN A C 1
ATOM 859 O O . GLN A 1 111 ? -2.419 17.805 15.687 1.00 96.94 111 GLN A O 1
ATOM 864 N N . ARG A 1 112 ? -4.058 16.266 15.567 1.00 97.00 112 ARG A N 1
ATOM 865 C CA . ARG A 1 112 ? -3.562 15.438 16.678 1.00 97.00 112 ARG A CA 1
ATOM 866 C C . ARG A 1 112 ? -2.209 14.805 16.373 1.00 97.00 112 ARG A C 1
ATOM 868 O O . ARG A 1 112 ? -1.324 14.810 17.222 1.00 97.00 112 ARG A O 1
ATOM 875 N N . TRP A 1 113 ? -2.024 14.292 15.158 1.00 96.44 113 TRP A N 1
ATOM 876 C CA . TRP A 1 113 ? -0.745 13.739 14.711 1.00 96.44 113 TRP A CA 1
ATOM 877 C C . TRP A 1 113 ? 0.389 14.767 14.836 1.00 96.44 113 TRP A C 1
ATOM 879 O O . TRP A 1 113 ? 1.459 14.466 15.378 1.00 96.44 113 TRP A O 1
ATOM 889 N N . HIS A 1 114 ? 0.140 16.001 14.392 1.00 95.62 114 HIS A N 1
ATOM 890 C CA . HIS A 1 114 ? 1.104 17.097 14.466 1.00 95.62 114 HIS A CA 1
ATOM 891 C C . HIS A 1 114 ? 1.291 17.669 15.879 1.00 95.62 114 HIS A C 1
ATOM 893 O O . HIS A 1 114 ? 2.325 18.286 16.144 1.00 95.62 114 HIS A O 1
ATOM 899 N N . ASP A 1 115 ? 0.358 17.441 16.806 1.00 95.56 115 ASP A N 1
ATOM 900 C CA . ASP A 1 115 ? 0.520 17.857 18.197 1.00 95.56 115 ASP A CA 1
ATOM 901 C C . ASP A 1 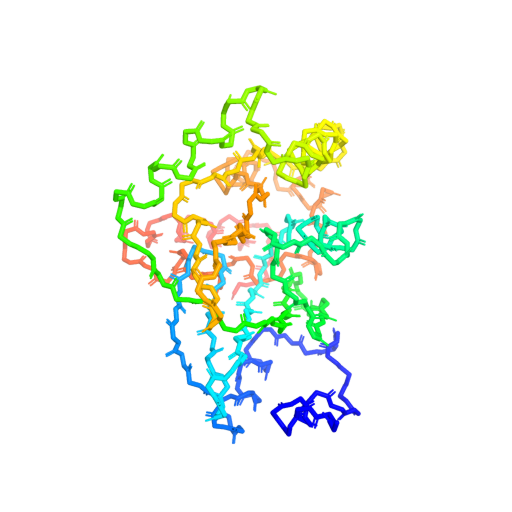115 ? 1.546 16.974 18.923 1.00 95.56 115 ASP A C 1
ATOM 903 O O . ASP A 1 115 ? 1.301 15.834 19.334 1.00 95.56 115 ASP A O 1
ATOM 907 N N . GLY A 1 116 ? 2.739 17.538 19.123 1.00 88.88 116 GLY A N 1
ATOM 908 C CA . GLY A 1 116 ? 3.834 16.965 19.902 1.00 88.88 116 GLY A CA 1
ATOM 909 C C . GLY A 1 116 ? 3.406 16.380 21.255 1.00 88.88 116 GLY A C 1
ATOM 910 O O . GLY A 1 116 ? 3.952 15.356 21.684 1.00 88.88 116 GLY A O 1
ATOM 911 N N . ALA A 1 117 ? 2.424 17.025 21.883 1.00 93.69 117 ALA A N 1
ATOM 912 C CA . ALA A 1 117 ? 1.932 16.779 23.226 1.00 93.69 117 ALA A CA 1
ATOM 913 C C . ALA A 1 117 ? 0.532 16.137 23.263 1.00 93.69 117 ALA A C 1
ATOM 915 O O . ALA A 1 117 ? -0.073 16.145 24.338 1.00 93.69 117 ALA A O 1
ATOM 916 N N . ASP A 1 118 ? 0.045 15.552 22.151 1.00 97.06 118 ASP A N 1
ATOM 917 C CA . ASP A 1 118 ? -1.249 14.844 22.118 1.00 97.06 118 ASP A CA 1
ATOM 918 C C . ASP A 1 118 ? -1.357 13.908 23.328 1.00 97.06 118 ASP A C 1
ATOM 920 O O . ASP A 1 118 ? -0.384 13.206 23.612 1.00 97.06 118 ASP A O 1
ATOM 924 N N . PRO A 1 119 ? -2.473 13.888 24.076 1.00 96.69 119 PRO A N 1
ATOM 925 C CA . PRO A 1 119 ? -2.571 13.143 25.329 1.00 96.69 119 PRO A CA 1
ATOM 926 C C . PRO A 1 119 ? -2.457 11.622 25.150 1.00 96.69 119 PRO A C 1
ATOM 928 O O . PRO A 1 119 ? -2.066 10.936 26.100 1.00 96.69 119 PRO A O 1
ATOM 931 N N . ASP A 1 120 ? -2.701 11.085 23.952 1.00 97.88 120 ASP A N 1
ATOM 932 C CA . ASP A 1 120 ? -2.652 9.652 23.678 1.00 97.88 120 ASP A CA 1
ATOM 933 C C . ASP A 1 120 ? -1.200 9.127 23.554 1.00 97.88 120 ASP A C 1
ATOM 935 O O . ASP A 1 120 ? -0.468 9.500 22.628 1.00 97.88 120 ASP A O 1
ATOM 939 N N . PRO A 1 121 ? -0.735 8.266 24.483 1.00 97.12 121 PRO A N 1
ATOM 940 C CA . PRO A 1 121 ? 0.619 7.722 24.444 1.00 97.12 121 PRO A CA 1
ATOM 941 C C . PRO A 1 121 ? 0.886 6.830 23.225 1.00 97.12 121 PRO A C 1
ATOM 943 O O . PRO A 1 121 ? 2.023 6.834 22.743 1.00 97.12 121 PRO A O 1
ATOM 946 N N . ASP A 1 122 ? -0.124 6.124 22.715 1.00 97.62 122 ASP A N 1
ATOM 947 C CA . ASP A 1 122 ? 0.003 5.207 21.580 1.00 97.62 122 ASP A CA 1
ATOM 948 C C . ASP A 1 122 ? 0.192 5.998 20.282 1.00 97.62 122 ASP A C 1
ATOM 950 O O . ASP A 1 122 ? 1.053 5.656 19.469 1.00 97.62 122 ASP A O 1
ATOM 954 N N . LEU A 1 123 ? -0.523 7.121 20.126 1.00 97.75 123 LEU A N 1
ATOM 955 C CA . LEU A 1 123 ? -0.342 8.019 18.978 1.00 97.75 123 LEU A CA 1
ATOM 956 C C . LEU A 1 123 ? 1.060 8.640 18.984 1.00 97.75 123 LEU A C 1
ATOM 958 O O . LEU A 1 123 ? 1.761 8.625 17.970 1.00 97.75 123 LEU A O 1
ATOM 962 N N . ARG A 1 124 ? 1.521 9.119 20.149 1.00 97.62 124 ARG A N 1
ATOM 963 C CA . ARG A 1 124 ? 2.886 9.658 20.296 1.00 97.62 124 ARG A CA 1
ATOM 964 C C . ARG A 1 124 ? 3.954 8.598 20.024 1.00 97.62 124 ARG A C 1
ATOM 966 O O . ARG A 1 124 ? 5.014 8.922 19.486 1.00 97.62 124 ARG A O 1
ATOM 973 N N . GLN A 1 125 ? 3.724 7.351 20.433 1.00 97.31 125 GLN A N 1
ATOM 974 C CA . GLN A 1 125 ? 4.641 6.247 20.161 1.00 97.31 125 GLN A CA 1
ATOM 975 C C . GLN A 1 125 ? 4.686 5.909 18.672 1.00 97.31 125 GLN A C 1
ATOM 977 O O . GLN A 1 125 ? 5.787 5.784 18.133 1.00 97.31 125 GLN A O 1
ATOM 982 N N . LEU A 1 126 ? 3.528 5.813 18.013 1.00 98.06 126 LEU A N 1
ATOM 983 C CA . LEU A 1 126 ? 3.459 5.565 16.577 1.00 98.06 126 LEU A CA 1
ATOM 984 C C . LEU A 1 126 ? 4.190 6.659 15.796 1.00 98.06 126 LEU A C 1
ATOM 986 O O . LEU A 1 126 ? 5.029 6.334 14.961 1.00 98.06 126 LEU A O 1
ATOM 990 N N . ARG A 1 127 ? 3.962 7.940 16.116 1.00 97.88 127 ARG A N 1
ATOM 991 C CA . ARG A 1 127 ? 4.661 9.048 15.449 1.00 97.88 127 ARG A CA 1
ATOM 992 C C . ARG A 1 127 ? 6.180 8.918 15.544 1.00 97.88 127 ARG A C 1
ATOM 994 O O . ARG A 1 127 ? 6.856 8.976 14.524 1.00 97.88 127 ARG A O 1
ATOM 1001 N N . ARG A 1 128 ? 6.721 8.658 16.742 1.00 97.69 128 ARG A N 1
ATOM 1002 C CA . ARG A 1 128 ? 8.173 8.457 16.924 1.00 97.69 128 ARG A CA 1
ATOM 1003 C C . ARG A 1 128 ? 8.713 7.298 16.092 1.00 97.69 128 ARG A C 1
ATOM 1005 O O . ARG A 1 128 ? 9.842 7.368 15.613 1.00 97.69 128 ARG A O 1
ATOM 1012 N N . LEU A 1 129 ? 7.939 6.223 15.956 1.00 97.94 129 LEU A N 1
ATOM 1013 C CA . LEU A 1 129 ? 8.330 5.073 15.151 1.00 97.94 129 LEU A CA 1
ATOM 1014 C C . LEU A 1 129 ? 8.335 5.413 13.658 1.00 97.94 129 LEU A C 1
ATOM 1016 O O . LEU A 1 129 ? 9.297 5.075 12.974 1.00 97.94 129 LEU A O 1
ATOM 1020 N N . VAL A 1 130 ? 7.307 6.115 13.178 1.00 97.81 130 VAL A N 1
ATOM 1021 C CA . VAL A 1 130 ? 7.225 6.595 11.793 1.00 97.81 130 VAL A CA 1
ATOM 1022 C C . VAL A 1 130 ? 8.384 7.541 11.476 1.00 97.81 130 VAL A C 1
ATOM 1024 O O . VAL A 1 130 ? 9.080 7.330 10.493 1.00 97.81 130 VAL A O 1
ATOM 1027 N N . GLU A 1 131 ? 8.678 8.512 12.342 1.00 97.25 131 GLU A N 1
ATOM 1028 C CA . GLU A 1 131 ? 9.818 9.432 12.188 1.00 97.25 131 GLU A CA 1
ATOM 1029 C C . GLU A 1 131 ? 11.182 8.719 12.235 1.00 97.25 131 GLU A C 1
ATOM 1031 O O . GLU A 1 131 ? 12.149 9.141 11.598 1.00 97.25 131 GLU A O 1
ATOM 1036 N N . ALA A 1 132 ? 11.310 7.654 13.029 1.00 97.06 132 ALA A N 1
ATOM 1037 C CA . ALA A 1 132 ? 12.526 6.848 13.060 1.00 97.06 132 ALA A CA 1
ATOM 1038 C C . ALA A 1 132 ? 12.702 6.053 11.762 1.00 97.06 132 ALA A C 1
ATOM 1040 O O . ALA A 1 132 ? 13.795 6.057 11.200 1.00 97.06 132 ALA A O 1
ATOM 1041 N N . LEU A 1 133 ? 11.631 5.421 11.280 1.00 97.25 133 LEU A N 1
ATOM 1042 C CA . LEU A 1 133 ? 11.653 4.640 10.050 1.00 97.25 133 LEU A CA 1
ATOM 1043 C C . LEU A 1 133 ? 11.854 5.521 8.815 1.00 97.25 133 LEU A C 1
ATOM 1045 O O . LEU A 1 133 ? 12.599 5.154 7.917 1.00 97.25 133 LEU A O 1
ATOM 1049 N N . ASP A 1 134 ? 11.252 6.706 8.793 1.00 97.56 134 ASP A N 1
ATOM 1050 C CA . ASP A 1 134 ? 11.464 7.697 7.745 1.00 97.56 134 ASP A CA 1
ATOM 1051 C C . ASP A 1 134 ? 12.938 8.121 7.654 1.00 97.56 134 ASP A C 1
ATOM 1053 O O . ASP A 1 134 ? 13.509 8.143 6.565 1.00 97.56 134 ASP A O 1
ATOM 1057 N N . ARG A 1 135 ? 13.597 8.380 8.792 1.00 96.69 135 ARG A N 1
ATOM 1058 C CA . ARG A 1 135 ? 15.043 8.667 8.814 1.00 96.69 135 ARG A CA 1
ATOM 1059 C C . ARG A 1 135 ? 15.880 7.494 8.308 1.00 96.69 135 ARG A C 1
ATOM 1061 O O . ARG A 1 135 ? 16.807 7.723 7.543 1.00 96.69 135 ARG A O 1
ATOM 1068 N N . GLU A 1 136 ? 15.543 6.269 8.706 1.00 95.88 136 GLU A N 1
ATOM 1069 C CA . GLU A 1 136 ? 16.199 5.047 8.219 1.00 95.88 136 GLU A CA 1
ATOM 1070 C C . GLU A 1 136 ? 16.047 4.916 6.694 1.00 95.88 136 GLU A C 1
ATOM 1072 O O . GLU A 1 136 ? 17.027 4.737 5.977 1.00 95.88 136 GLU A O 1
ATOM 1077 N N . CYS A 1 137 ? 14.834 5.089 6.170 1.00 96.06 137 CYS A N 1
ATOM 1078 C CA . CYS A 1 137 ? 14.558 4.919 4.746 1.00 96.06 137 CYS A CA 1
ATOM 1079 C C . CYS A 1 137 ? 15.200 6.010 3.880 1.00 96.06 137 CYS A C 1
ATOM 1081 O O . CYS A 1 137 ? 15.676 5.705 2.788 1.00 96.06 137 CYS A O 1
ATOM 1083 N N . ARG A 1 138 ? 15.297 7.255 4.371 1.00 95.88 138 ARG A N 1
ATOM 1084 C CA . ARG A 1 138 ? 16.001 8.350 3.674 1.00 95.88 138 ARG A CA 1
ATOM 1085 C C . ARG A 1 138 ? 17.462 8.023 3.352 1.00 95.88 138 ARG A C 1
ATOM 1087 O O . ARG A 1 138 ? 17.993 8.580 2.397 1.00 95.88 138 ARG A O 1
ATOM 1094 N N . GLU A 1 139 ? 18.109 7.163 4.137 1.00 93.38 139 GLU A N 1
ATOM 1095 C CA . GLU A 1 139 ? 19.511 6.786 3.928 1.00 93.38 139 GLU A CA 1
ATOM 1096 C C . GLU A 1 139 ? 19.687 5.670 2.885 1.00 93.38 139 GLU A C 1
ATOM 1098 O O . GLU A 1 139 ? 20.693 5.659 2.176 1.00 93.38 139 GLU A O 1
ATOM 1103 N N . TYR A 1 140 ? 18.732 4.737 2.779 1.00 90.00 140 TYR A N 1
ATOM 1104 C CA . TYR A 1 140 ? 18.942 3.469 2.059 1.00 90.00 140 TYR A CA 1
ATOM 1105 C C . TYR A 1 140 ? 17.926 3.167 0.956 1.00 90.00 140 TYR A C 1
ATOM 1107 O O . TYR A 1 140 ? 18.170 2.268 0.151 1.00 90.00 140 TYR A O 1
ATOM 1115 N N . VAL A 1 141 ? 16.797 3.875 0.901 1.00 94.25 141 VAL A N 1
ATOM 1116 C CA . VAL A 1 141 ? 15.716 3.591 -0.050 1.00 94.25 141 VAL A CA 1
ATOM 1117 C C . VAL A 1 141 ? 15.792 4.569 -1.224 1.00 94.25 141 VAL A C 1
ATOM 1119 O O . VAL A 1 141 ? 15.608 5.775 -1.033 1.00 94.25 141 VAL A O 1
ATOM 1122 N N . PRO A 1 142 ? 16.038 4.086 -2.455 1.00 94.25 142 PRO A N 1
ATOM 1123 C CA . PRO A 1 142 ? 16.023 4.939 -3.635 1.00 94.25 142 PRO A CA 1
ATOM 1124 C C . PRO A 1 142 ? 14.680 5.656 -3.798 1.00 94.25 142 PRO A C 1
ATOM 1126 O O . PRO A 1 142 ? 13.620 5.067 -3.588 1.00 94.25 142 PRO A O 1
ATOM 1129 N N . PHE A 1 143 ? 14.734 6.924 -4.213 1.00 95.56 143 PHE A N 1
ATOM 1130 C CA . PHE A 1 143 ? 13.557 7.747 -4.529 1.00 95.56 143 PHE A CA 1
ATOM 1131 C C . PHE A 1 143 ? 12.596 7.988 -3.356 1.00 95.56 143 PHE A C 1
ATOM 1133 O O . PHE A 1 143 ? 11.439 8.344 -3.576 1.00 95.56 143 PHE A O 1
ATOM 1140 N N . TRP A 1 144 ? 13.046 7.809 -2.115 1.00 96.25 144 TRP A N 1
ATOM 1141 C CA . TRP A 1 144 ? 12.224 8.020 -0.926 1.00 96.25 144 TRP A CA 1
ATOM 1142 C C . TRP A 1 144 ? 11.628 9.434 -0.865 1.00 96.25 144 TRP A C 1
ATOM 1144 O O . TRP A 1 144 ? 12.365 10.421 -0.912 1.00 96.25 144 TRP A O 1
ATOM 1154 N N . MET A 1 145 ? 10.299 9.540 -0.734 1.00 94.38 145 MET A N 1
ATOM 1155 C CA . MET A 1 145 ? 9.617 10.838 -0.581 1.00 94.38 145 MET A CA 1
ATOM 1156 C C . MET A 1 145 ? 9.330 11.180 0.881 1.0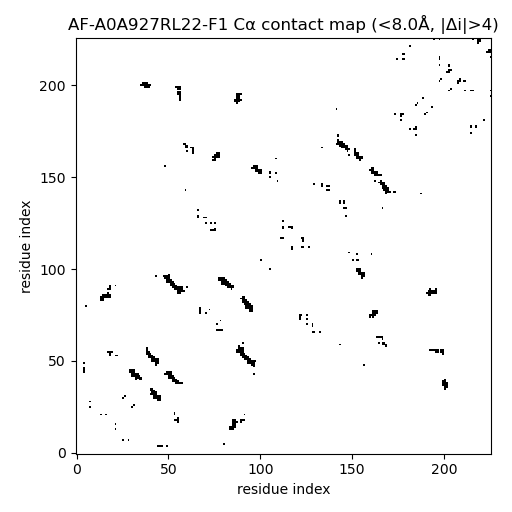0 94.38 145 MET A C 1
ATOM 1158 O O . MET A 1 145 ? 9.237 12.355 1.238 1.00 94.38 145 MET A O 1
ATOM 1162 N N . GLY A 1 146 ? 9.266 10.166 1.743 1.00 94.44 146 GLY A N 1
ATOM 1163 C CA . GLY A 1 146 ? 8.973 10.329 3.157 1.00 94.44 146 GLY A CA 1
ATOM 1164 C C . GLY A 1 146 ? 7.556 9.941 3.527 1.00 94.44 146 GLY A C 1
ATOM 1165 O O . GLY A 1 146 ? 6.967 9.028 2.946 1.00 94.44 146 GLY A O 1
ATOM 1166 N N . ILE A 1 147 ? 7.069 10.629 4.555 1.00 95.31 147 ILE A N 1
ATOM 1167 C CA . ILE A 1 147 ? 5.766 10.397 5.161 1.00 95.31 147 ILE A CA 1
ATOM 1168 C C . ILE A 1 147 ? 4.707 11.119 4.329 1.00 95.31 147 ILE A C 1
ATOM 1170 O O . ILE A 1 147 ? 4.813 12.329 4.126 1.00 95.31 147 ILE A O 1
A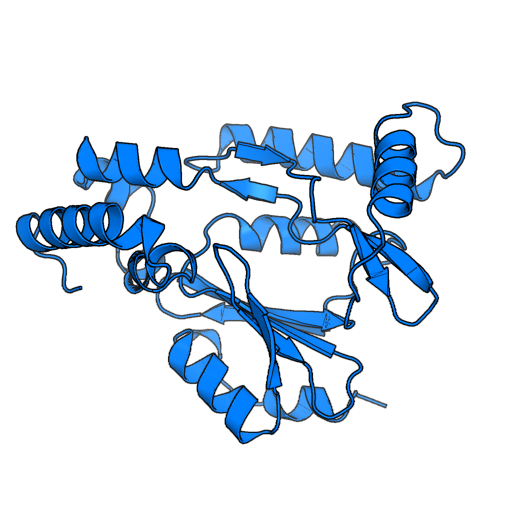TOM 1174 N N . ASP A 1 148 ? 3.694 10.377 3.902 1.00 92.12 148 ASP A N 1
ATOM 1175 C CA . ASP A 1 148 ? 2.501 10.887 3.233 1.00 92.12 148 ASP A CA 1
ATOM 1176 C C . ASP A 1 148 ? 1.297 10.686 4.160 1.00 92.12 148 ASP A C 1
ATOM 1178 O O . ASP A 1 148 ? 1.093 9.597 4.689 1.00 92.12 148 ASP A O 1
ATOM 1182 N N . LEU A 1 149 ? 0.548 11.746 4.449 1.00 89.44 149 LEU A N 1
ATOM 1183 C CA . LEU A 1 149 ? -0.534 11.710 5.443 1.00 89.44 149 LEU A CA 1
ATOM 1184 C C . LEU A 1 149 ? -1.896 12.078 4.862 1.00 89.44 149 LEU A C 1
ATOM 1186 O O . LEU A 1 149 ? -2.907 11.774 5.492 1.00 89.44 149 LEU A O 1
ATOM 1190 N N . GLU A 1 150 ? -1.920 12.746 3.712 1.00 85.12 150 GLU A N 1
ATOM 1191 C CA . GLU A 1 150 ? -3.156 13.199 3.078 1.00 85.12 150 GLU A CA 1
ATOM 1192 C C . GLU A 1 150 ? -3.850 12.009 2.404 1.00 85.12 150 GLU A C 1
ATOM 1194 O O . GLU A 1 150 ? -3.195 11.190 1.769 1.00 85.12 150 GLU A O 1
ATOM 1199 N N . ASP A 1 151 ? -5.166 11.887 2.575 1.00 88.00 151 ASP A N 1
ATOM 1200 C CA . ASP A 1 151 ? -6.016 10.792 2.085 1.00 88.00 151 ASP A CA 1
ATOM 1201 C C . ASP A 1 151 ? -5.715 9.403 2.696 1.00 88.00 151 ASP A C 1
ATOM 1203 O O . ASP A 1 151 ? -6.275 8.382 2.281 1.00 88.00 151 ASP A O 1
ATOM 1207 N N . HIS A 1 152 ? -4.874 9.351 3.734 1.00 94.56 152 HIS A N 1
ATOM 1208 C CA . HIS A 1 152 ? -4.375 8.112 4.350 1.00 94.56 152 HIS A CA 1
ATOM 1209 C C . HIS A 1 152 ? -4.983 7.807 5.721 1.00 94.56 152 HIS A C 1
ATOM 1211 O O . HIS A 1 152 ? -4.617 6.821 6.371 1.00 94.56 152 HIS A O 1
ATOM 1217 N N . VAL A 1 153 ? -5.929 8.632 6.176 1.00 97.50 153 VAL A N 1
ATOM 1218 C CA . VAL A 1 153 ? -6.713 8.395 7.393 1.00 97.50 153 VAL A CA 1
ATOM 1219 C C . VAL A 1 153 ? -8.023 7.708 7.020 1.00 97.50 153 VAL A C 1
ATOM 1221 O O . VAL A 1 153 ? -8.869 8.284 6.348 1.00 97.50 153 VAL A O 1
ATOM 1224 N N . LEU A 1 154 ? -8.231 6.480 7.491 1.00 97.31 154 LEU A N 1
ATOM 1225 C CA . LEU A 1 154 ? -9.449 5.708 7.232 1.00 97.31 154 LEU A CA 1
ATOM 1226 C C . LEU A 1 154 ? -10.065 5.178 8.530 1.00 97.31 154 LEU A C 1
ATOM 1228 O O . LEU A 1 154 ? -9.422 5.136 9.579 1.00 97.31 154 LEU A O 1
ATOM 1232 N N . ARG A 1 155 ? -11.324 4.741 8.464 1.00 98.12 155 ARG A N 1
ATOM 1233 C CA . ARG A 1 155 ? -12.076 4.227 9.612 1.00 98.12 155 ARG A CA 1
ATOM 1234 C C . ARG A 1 155 ? -12.242 2.712 9.571 1.00 98.12 155 ARG A C 1
ATOM 1236 O O . ARG A 1 155 ? -12.790 2.174 8.613 1.00 98.12 155 ARG A O 1
ATOM 1243 N N . SER A 1 156 ? -11.872 2.028 10.647 1.00 97.69 156 SER A N 1
ATOM 1244 C CA . SER A 1 156 ? -12.174 0.606 10.845 1.00 97.69 156 SER A CA 1
ATOM 1245 C C . SER A 1 156 ? -13.639 0.357 11.220 1.00 97.69 156 SER A C 1
ATOM 1247 O O . SER A 1 156 ? -14.378 1.254 11.628 1.00 97.69 156 SER A O 1
ATOM 1249 N N . ALA A 1 157 ? -14.076 -0.900 11.126 1.00 95.88 157 ALA A N 1
ATOM 1250 C CA . ALA A 1 157 ? -15.450 -1.297 11.454 1.00 95.88 157 ALA A CA 1
ATOM 1251 C C . ALA A 1 157 ? -15.854 -1.020 12.919 1.00 95.88 157 ALA A C 1
ATOM 1253 O O . ALA A 1 157 ? -17.038 -0.859 13.206 1.00 95.88 157 ALA A O 1
ATOM 1254 N N . ASP A 1 158 ? -14.888 -0.946 13.841 1.00 95.69 158 ASP A N 1
ATOM 1255 C CA . ASP A 1 158 ? -15.102 -0.580 15.251 1.00 95.69 158 ASP A CA 1
ATOM 1256 C C . ASP A 1 158 ? -15.151 0.944 15.491 1.00 95.69 158 ASP A C 1
ATOM 1258 O O . ASP A 1 158 ? -15.291 1.391 16.629 1.00 95.69 158 ASP A O 1
ATOM 1262 N N . GLY A 1 159 ? -15.052 1.746 14.427 1.00 97.12 159 GLY A N 1
ATOM 1263 C CA . GLY A 1 159 ? -15.161 3.200 14.464 1.00 97.12 159 GLY A CA 1
ATOM 1264 C C . GLY A 1 159 ? -13.841 3.949 14.647 1.00 97.12 159 GLY A C 1
ATOM 1265 O O . GLY A 1 159 ? -13.849 5.179 14.572 1.00 97.12 159 GLY A O 1
ATOM 1266 N N . ARG A 1 160 ? -12.718 3.252 14.866 1.00 97.25 160 ARG A N 1
ATOM 1267 C CA . ARG A 1 160 ? -11.408 3.881 15.096 1.00 97.25 160 ARG A CA 1
ATOM 1268 C C . ARG A 1 160 ? -10.786 4.415 13.807 1.00 97.25 160 ARG A C 1
ATOM 1270 O O . ARG A 1 160 ? -11.000 3.866 12.731 1.00 97.25 160 ARG A O 1
ATOM 1277 N N . LEU A 1 161 ? -10.000 5.481 13.945 1.00 98.06 161 LEU A N 1
ATOM 1278 C CA . LEU A 1 161 ? -9.214 6.059 12.858 1.00 98.06 161 LEU A CA 1
ATOM 1279 C C . LEU A 1 161 ? -7.846 5.396 12.772 1.00 98.06 161 LEU A C 1
ATOM 1281 O O . LEU A 1 161 ? -7.188 5.187 13.794 1.00 98.06 161 LEU A O 1
ATOM 1285 N N . LYS A 1 162 ? -7.432 5.079 11.549 1.00 98.31 162 LYS A N 1
ATOM 1286 C CA . LYS A 1 162 ? -6.207 4.349 11.243 1.00 98.31 162 LYS A CA 1
ATOM 1287 C C . LYS A 1 162 ? -5.476 5.002 10.085 1.00 98.31 162 LYS A C 1
ATOM 1289 O O . LYS A 1 162 ? -6.108 5.481 9.150 1.00 98.31 162 LYS A O 1
ATOM 1294 N N . LEU A 1 163 ? -4.153 4.971 10.161 1.00 97.75 163 LEU A N 1
ATOM 1295 C CA . LEU A 1 163 ? -3.255 5.384 9.095 1.00 97.75 163 LEU A CA 1
ATOM 1296 C C . LEU A 1 163 ? -2.900 4.177 8.229 1.00 97.75 163 LEU A C 1
ATOM 1298 O O . LEU A 1 163 ? -2.517 3.125 8.747 1.00 97.75 163 LEU A O 1
ATOM 1302 N N . ILE A 1 164 ? -2.999 4.342 6.917 1.00 96.12 164 ILE A N 1
ATOM 1303 C CA . ILE A 1 164 ? -2.597 3.354 5.915 1.00 96.12 164 ILE A CA 1
ATOM 1304 C C . ILE A 1 164 ? -1.627 3.999 4.922 1.00 96.12 164 ILE A C 1
ATOM 1306 O O . ILE A 1 164 ? -1.618 5.210 4.809 1.00 96.12 164 ILE A O 1
ATOM 1310 N N . ASP A 1 165 ? -0.778 3.218 4.252 1.00 93.38 165 ASP A N 1
ATOM 1311 C CA . ASP A 1 165 ? 0.030 3.662 3.099 1.00 93.38 165 ASP A CA 1
ATOM 1312 C C . ASP A 1 165 ? 0.897 4.928 3.307 1.00 93.38 165 ASP A C 1
ATOM 1314 O O . ASP A 1 165 ? 1.374 5.532 2.354 1.00 93.38 165 ASP A O 1
ATOM 1318 N N . LEU A 1 166 ? 1.209 5.268 4.560 1.00 93.06 166 LEU A N 1
ATOM 1319 C CA . LEU A 1 166 ? 1.845 6.534 4.944 1.00 93.06 166 LEU A CA 1
ATOM 1320 C C . LEU A 1 166 ? 3.321 6.712 4.541 1.00 93.06 166 LEU A C 1
ATOM 1322 O O . LEU A 1 166 ? 3.965 7.666 4.968 1.00 93.06 166 LEU A O 1
ATOM 1326 N N . LEU A 1 167 ? 3.897 5.764 3.802 1.00 93.88 167 LEU A N 1
ATOM 1327 C CA . LEU A 1 167 ? 5.315 5.717 3.451 1.00 93.88 167 LEU A CA 1
ATOM 1328 C C . LEU A 1 167 ? 5.477 5.544 1.943 1.00 93.88 167 LEU A C 1
ATOM 1330 O O . LEU A 1 167 ? 5.076 4.522 1.379 1.00 93.88 167 LEU A O 1
ATOM 1334 N N . GLY A 1 168 ? 6.109 6.525 1.300 1.00 92.69 168 GLY A N 1
ATOM 1335 C CA . GLY A 1 168 ? 6.141 6.613 -0.155 1.00 92.69 168 GLY A CA 1
ATOM 1336 C C . GLY A 1 168 ? 7.533 6.709 -0.773 1.00 92.69 168 GLY A C 1
ATOM 1337 O O . GLY A 1 168 ? 8.513 7.159 -0.169 1.00 92.69 168 GLY A O 1
ATOM 1338 N N . VAL A 1 169 ? 7.583 6.363 -2.055 1.00 93.88 169 VAL A N 1
ATOM 1339 C CA . VAL A 1 169 ? 8.618 6.822 -2.985 1.00 93.88 169 VAL A CA 1
ATOM 1340 C C . VAL A 1 169 ? 8.012 7.807 -3.979 1.00 93.88 169 VAL A C 1
ATOM 1342 O O . VAL A 1 169 ? 6.854 7.687 -4.379 1.00 93.88 169 VAL A O 1
ATOM 1345 N N . ALA A 1 170 ? 8.807 8.771 -4.424 1.00 93.31 170 ALA A N 1
ATOM 1346 C CA . ALA A 1 170 ? 8.375 9.752 -5.401 1.00 93.31 170 ALA A CA 1
ATOM 1347 C C . ALA A 1 170 ? 8.364 9.125 -6.802 1.00 93.31 170 ALA A C 1
ATOM 1349 O O . ALA A 1 170 ? 9.411 8.977 -7.435 1.00 93.31 170 ALA A O 1
ATOM 1350 N N . GLY A 1 171 ? 7.170 8.824 -7.320 1.00 91.81 171 GLY A N 1
ATOM 1351 C CA . GLY A 1 171 ? 6.996 8.327 -8.690 1.00 91.81 171 GLY A CA 1
ATOM 1352 C C . GLY A 1 171 ? 7.627 9.247 -9.742 1.00 91.81 171 GLY A C 1
ATOM 1353 O O . GLY A 1 171 ? 8.231 8.765 -10.692 1.00 91.81 171 GLY A O 1
ATOM 1354 N N . GLY A 1 172 ? 7.579 10.568 -9.533 1.00 92.25 172 GLY A N 1
ATOM 1355 C CA . GLY A 1 172 ? 8.261 11.539 -10.396 1.00 92.25 172 GLY A CA 1
ATOM 1356 C C . GLY A 1 172 ? 9.778 11.333 -10.462 1.00 92.25 172 GLY A C 1
ATOM 1357 O O . GLY A 1 172 ? 10.324 11.278 -11.556 1.00 92.25 172 GLY A O 1
ATOM 1358 N N . LEU A 1 173 ? 10.442 11.111 -9.318 1.00 94.50 173 LEU A N 1
ATOM 1359 C CA . LEU A 1 173 ? 11.894 10.885 -9.279 1.00 94.50 173 LEU A CA 1
ATOM 1360 C C . LEU A 1 173 ? 12.298 9.569 -9.950 1.00 94.50 173 LEU A C 1
ATOM 1362 O O . LEU A 1 173 ? 13.355 9.501 -10.571 1.00 94.50 173 LEU A O 1
ATOM 1366 N N . ILE A 1 174 ? 11.454 8.537 -9.854 1.00 94.88 174 ILE A N 1
ATOM 1367 C CA . ILE A 1 174 ? 11.666 7.277 -10.581 1.00 94.88 174 ILE A CA 1
ATOM 1368 C C . ILE A 1 174 ? 11.668 7.536 -12.090 1.00 94.88 174 ILE A C 1
ATOM 1370 O O . ILE A 1 174 ? 12.534 7.037 -12.804 1.00 94.88 174 ILE A O 1
ATOM 1374 N N . LEU A 1 175 ? 10.719 8.330 -12.581 1.00 93.44 175 LEU A N 1
ATOM 1375 C CA . LEU A 1 175 ? 10.597 8.615 -14.009 1.00 93.44 175 LEU A CA 1
ATOM 1376 C C . LEU A 1 175 ? 11.716 9.516 -14.513 1.00 93.44 175 LEU A C 1
ATOM 1378 O O . LEU A 1 175 ? 12.311 9.211 -15.542 1.00 93.44 175 LEU A O 1
ATOM 1382 N N . ASP A 1 176 ? 12.061 10.555 -13.755 1.00 94.50 176 ASP A N 1
ATOM 1383 C CA . ASP A 1 176 ? 13.208 11.410 -14.060 1.00 94.50 176 ASP A CA 1
ATOM 1384 C C . ASP A 1 176 ? 14.497 10.581 -14.164 1.00 94.50 176 ASP A C 1
ATOM 1386 O O . ASP A 1 176 ? 15.275 10.767 -15.101 1.00 94.50 176 ASP A O 1
ATOM 1390 N N . GLN A 1 177 ? 14.696 9.614 -13.259 1.00 96.06 177 GLN A N 1
ATOM 1391 C CA . GLN A 1 177 ? 15.844 8.712 -13.304 1.00 96.06 177 GLN A CA 1
ATOM 1392 C C . GLN A 1 177 ? 15.822 7.800 -14.536 1.00 96.06 177 GLN A C 1
ATOM 1394 O O . GLN A 1 177 ? 16.855 7.647 -15.179 1.00 96.06 177 GLN A O 1
ATOM 1399 N N . ILE A 1 178 ? 14.673 7.219 -14.892 1.00 94.38 178 ILE A N 1
ATOM 1400 C CA . ILE A 1 178 ? 14.552 6.368 -16.085 1.00 94.38 178 ILE A CA 1
ATOM 1401 C C . ILE A 1 178 ? 14.891 7.151 -17.361 1.00 94.38 178 ILE A C 1
ATOM 1403 O O . ILE A 1 178 ? 15.590 6.635 -18.233 1.00 94.38 178 ILE A O 1
ATOM 1407 N N . HIS A 1 179 ? 14.430 8.399 -17.460 1.00 92.75 179 HIS A N 1
ATOM 1408 C CA . HIS A 1 179 ? 14.725 9.270 -18.598 1.00 92.75 179 HIS A CA 1
ATOM 1409 C C . HIS A 1 179 ? 16.197 9.699 -18.650 1.00 92.75 179 HIS A C 1
ATOM 1411 O O . HIS A 1 179 ? 16.745 9.886 -19.736 1.00 92.75 179 HIS A O 1
ATOM 1417 N N . ALA A 1 180 ? 16.825 9.897 -17.489 1.00 94.62 180 ALA A N 1
ATOM 1418 C CA . ALA A 1 180 ? 18.193 10.389 -17.396 1.00 94.62 180 ALA A CA 1
ATOM 1419 C C . ALA A 1 180 ? 19.240 9.280 -17.575 1.00 94.62 180 ALA A C 1
ATOM 1421 O O . ALA A 1 180 ? 20.198 9.461 -18.326 1.00 94.62 180 ALA A O 1
ATOM 1422 N N . ASP A 1 181 ? 19.077 8.163 -16.866 1.00 95.75 181 ASP A N 1
ATOM 1423 C CA . ASP A 1 181 ? 20.042 7.067 -16.814 1.00 95.75 181 ASP A CA 1
ATOM 1424 C C . ASP A 1 181 ? 19.350 5.756 -16.393 1.00 95.75 181 ASP A C 1
ATOM 1426 O O . ASP A 1 181 ? 19.114 5.479 -15.208 1.00 95.75 181 ASP A O 1
ATOM 1430 N N . MET A 1 182 ? 19.025 4.947 -17.405 1.00 94.44 182 MET A N 1
ATOM 1431 C CA . MET A 1 182 ? 18.396 3.635 -17.250 1.00 94.44 182 MET A CA 1
ATOM 1432 C C . MET A 1 182 ? 19.345 2.594 -16.635 1.00 94.44 182 MET A C 1
ATOM 1434 O O . MET A 1 182 ? 18.879 1.710 -15.917 1.00 94.44 182 MET A O 1
ATOM 1438 N N . ASP A 1 183 ? 20.658 2.685 -16.885 1.00 95.81 183 ASP A N 1
ATOM 1439 C CA . ASP A 1 183 ? 21.638 1.764 -16.294 1.00 95.81 183 ASP A CA 1
ATOM 1440 C C . ASP A 1 183 ? 21.628 1.918 -14.767 1.00 95.81 183 ASP A C 1
ATOM 1442 O O . ASP A 1 183 ? 21.518 0.936 -14.027 1.00 95.81 183 ASP A O 1
ATOM 1446 N N . GLU A 1 184 ? 21.667 3.165 -14.294 1.00 96.62 184 GLU A N 1
ATOM 1447 C CA . GLU A 1 184 ? 21.589 3.482 -12.871 1.00 96.62 184 GLU A CA 1
ATOM 1448 C C . GLU A 1 184 ? 20.222 3.118 -12.279 1.00 96.62 184 GLU A C 1
ATOM 1450 O O . GLU A 1 184 ? 20.159 2.531 -11.194 1.00 96.62 184 GLU A O 1
ATOM 1455 N N . PHE A 1 185 ? 19.124 3.377 -13.002 1.00 96.00 185 PHE A N 1
ATOM 1456 C CA . PHE A 1 185 ? 17.799 2.920 -12.580 1.00 96.00 185 PHE A CA 1
ATOM 1457 C C . PHE A 1 185 ? 17.776 1.405 -12.352 1.00 96.00 185 PHE A C 1
ATOM 1459 O O . PHE A 1 185 ? 17.368 0.963 -11.282 1.00 96.00 185 PHE A O 1
ATOM 1466 N N . LEU A 1 186 ? 18.249 0.602 -13.309 1.00 95.31 186 LEU A N 1
ATOM 1467 C CA . LEU A 1 186 ? 18.232 -0.860 -13.202 1.00 95.31 186 LEU A CA 1
ATOM 1468 C C . LEU A 1 186 ? 19.231 -1.400 -12.175 1.00 95.31 186 LEU A C 1
ATOM 1470 O O . LEU A 1 186 ? 19.026 -2.490 -11.637 1.00 95.31 186 LEU A O 1
ATOM 1474 N N . ARG A 1 187 ? 20.289 -0.645 -11.861 1.00 95.56 187 ARG A N 1
ATOM 1475 C CA . ARG A 1 187 ? 21.180 -0.947 -10.735 1.00 95.56 187 ARG A CA 1
ATOM 1476 C C . ARG A 1 187 ? 20.459 -0.797 -9.393 1.00 95.56 187 ARG A C 1
ATOM 1478 O O . ARG A 1 187 ? 20.687 -1.601 -8.491 1.00 95.56 187 ARG A O 1
ATOM 1485 N N . LEU A 1 188 ? 19.616 0.228 -9.254 1.00 94.62 188 LEU A N 1
ATOM 1486 C CA . LEU A 1 188 ? 18.834 0.508 -8.044 1.00 94.62 188 LEU A CA 1
ATOM 1487 C C . LEU A 1 188 ? 17.572 -0.362 -7.945 1.00 94.62 188 LEU A C 1
ATOM 1489 O O . LEU A 1 188 ? 17.198 -0.800 -6.859 1.00 94.62 188 LEU A O 1
ATOM 1493 N N . MET A 1 189 ? 16.926 -0.616 -9.079 1.00 93.75 189 MET A N 1
ATOM 1494 C CA . MET A 1 189 ? 15.679 -1.359 -9.233 1.00 93.75 189 MET A CA 1
ATOM 1495 C C . MET A 1 189 ? 15.852 -2.430 -10.313 1.00 93.75 189 MET A C 1
ATOM 1497 O O . MET A 1 189 ? 15.524 -2.195 -11.479 1.00 93.75 189 MET A O 1
ATOM 1501 N N . PRO A 1 190 ? 16.354 -3.619 -9.930 1.00 93.00 190 PRO A N 1
ATOM 1502 C CA . PRO A 1 190 ? 16.591 -4.716 -10.859 1.00 93.00 190 PRO A CA 1
ATOM 1503 C C . PRO A 1 190 ? 15.364 -5.053 -11.711 1.00 93.00 190 PRO A C 1
ATOM 1505 O O . PRO A 1 190 ? 14.225 -4.947 -11.256 1.00 93.00 190 PRO A O 1
ATOM 1508 N N . ARG A 1 191 ? 15.595 -5.502 -12.950 1.00 91.69 191 ARG A N 1
ATOM 1509 C CA . ARG A 1 191 ? 14.539 -5.756 -13.950 1.00 91.69 191 ARG A CA 1
ATOM 1510 C C . ARG A 1 191 ? 13.428 -6.687 -13.448 1.00 91.69 191 ARG A C 1
ATOM 1512 O O . ARG A 1 191 ? 12.261 -6.488 -13.766 1.00 91.69 191 ARG A O 1
ATOM 1519 N N . ASP A 1 192 ? 13.776 -7.701 -12.664 1.00 91.62 192 ASP A N 1
ATOM 1520 C CA . ASP A 1 192 ? 12.836 -8.646 -12.048 1.00 91.62 192 ASP A CA 1
ATOM 1521 C C . ASP A 1 192 ? 11.972 -8.014 -10.940 1.00 91.62 192 ASP A C 1
ATOM 1523 O O . ASP A 1 192 ? 10.930 -8.559 -10.581 1.00 91.62 192 ASP A O 1
ATOM 1527 N N . ARG A 1 193 ? 12.369 -6.843 -10.433 1.00 92.31 193 ARG A N 1
ATOM 1528 C CA . ARG A 1 193 ? 11.679 -6.053 -9.403 1.00 92.31 193 ARG A CA 1
ATOM 1529 C C . ARG A 1 193 ? 10.942 -4.829 -9.950 1.00 92.31 193 ARG A C 1
ATOM 1531 O O . ARG A 1 193 ? 10.291 -4.142 -9.174 1.00 92.31 193 ARG A O 1
ATOM 1538 N N . CYS A 1 194 ? 11.036 -4.537 -11.245 1.00 93.88 194 CYS A N 1
ATOM 1539 C CA . CYS A 1 194 ? 10.317 -3.427 -11.885 1.00 93.88 194 CYS A CA 1
ATOM 1540 C C . CYS A 1 194 ? 9.586 -3.832 -13.175 1.00 93.88 194 CYS A C 1
ATOM 1542 O O . CYS A 1 194 ? 9.116 -2.974 -13.923 1.00 93.88 194 CYS A O 1
ATOM 1544 N N . ARG A 1 195 ? 9.443 -5.141 -13.424 1.00 94.06 195 ARG A N 1
ATOM 1545 C CA . ARG A 1 195 ? 8.891 -5.711 -14.663 1.00 94.06 195 ARG A CA 1
ATOM 1546 C C . ARG A 1 195 ? 7.533 -5.131 -15.058 1.00 94.06 195 ARG A C 1
ATOM 1548 O O . ARG A 1 195 ? 7.274 -4.956 -16.242 1.00 94.06 195 ARG A O 1
ATOM 1555 N N . TYR A 1 196 ? 6.678 -4.846 -14.077 1.00 95.19 196 TYR A N 1
ATOM 1556 C CA . TYR A 1 196 ? 5.313 -4.365 -14.304 1.00 95.19 196 TYR A CA 1
ATOM 1557 C C . TYR A 1 196 ? 5.117 -2.894 -13.914 1.00 95.19 196 TYR A C 1
ATOM 1559 O O . TYR A 1 196 ? 3.997 -2.485 -13.613 1.00 95.19 196 TYR A O 1
ATOM 1567 N N . ILE A 1 197 ? 6.179 -2.076 -13.928 1.00 94.31 197 ILE A N 1
ATOM 1568 C CA . ILE A 1 197 ? 6.100 -0.646 -13.579 1.00 94.31 197 ILE A CA 1
ATOM 1569 C C . ILE A 1 197 ? 5.044 0.111 -14.399 1.00 94.31 197 ILE A C 1
ATOM 1571 O O . ILE A 1 197 ? 4.339 0.956 -13.862 1.00 94.31 197 ILE A O 1
ATOM 1575 N N . LEU A 1 198 ? 4.864 -0.239 -15.677 1.00 94.38 198 LEU A N 1
ATOM 1576 C CA . LEU A 1 198 ? 3.866 0.361 -16.574 1.00 94.38 198 LEU A CA 1
ATOM 1577 C C . LEU A 1 198 ? 2.417 -0.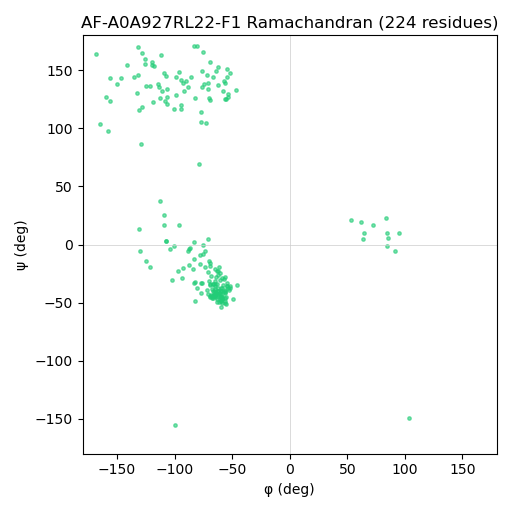068 -16.294 1.00 94.38 198 LEU A C 1
ATOM 1579 O O . LEU A 1 198 ? 1.494 0.429 -16.946 1.00 94.38 198 LEU A O 1
ATOM 1583 N N . GLU A 1 199 ? 2.217 -1.006 -15.371 1.00 95.44 199 GLU A N 1
ATOM 1584 C CA . GLU A 1 199 ? 0.918 -1.605 -15.058 1.00 95.44 199 GLU A CA 1
ATOM 1585 C C . GLU A 1 199 ? 0.352 -1.140 -13.714 1.00 95.44 199 GLU A C 1
ATOM 1587 O O . GLU A 1 199 ? -0.726 -1.583 -13.312 1.00 95.44 199 GLU A O 1
ATOM 1592 N N . ILE A 1 200 ? 1.039 -0.222 -13.025 1.00 96.75 200 ILE A N 1
ATOM 1593 C CA . ILE A 1 200 ? 0.448 0.458 -11.871 1.00 96.75 200 ILE A CA 1
ATOM 1594 C C . ILE A 1 200 ? -0.764 1.298 -12.318 1.00 96.75 200 ILE A C 1
ATOM 1596 O O . ILE A 1 200 ? -0.775 1.823 -13.440 1.00 96.75 200 ILE A O 1
ATOM 1600 N N . PRO A 1 201 ? -1.782 1.471 -11.456 1.00 96.25 201 PRO A N 1
ATOM 1601 C CA . PRO A 1 201 ? -2.987 2.222 -11.792 1.00 96.25 201 PRO A CA 1
ATOM 1602 C C . PRO A 1 201 ? -2.751 3.623 -12.364 1.00 96.25 201 PRO A C 1
ATOM 1604 O O . PRO A 1 201 ? -3.482 4.013 -13.274 1.00 96.25 201 PRO A O 1
ATOM 1607 N N . HIS A 1 202 ? -1.732 4.363 -11.908 1.00 95.25 202 HIS A N 1
ATOM 1608 C CA . HIS A 1 202 ? -1.390 5.693 -12.437 1.00 95.25 202 HIS A CA 1
ATOM 1609 C C . HIS A 1 202 ? -1.305 5.710 -13.969 1.00 95.25 202 HIS A C 1
ATOM 1611 O O . HIS A 1 202 ? -1.934 6.546 -14.615 1.00 95.25 202 HIS A O 1
ATOM 1617 N N . PHE A 1 203 ? -0.624 4.730 -14.573 1.00 94.62 203 PHE A N 1
ATOM 1618 C CA . PHE A 1 203 ? -0.459 4.659 -16.029 1.00 94.62 203 PHE A CA 1
ATOM 1619 C C . PHE A 1 203 ? -1.712 4.203 -16.782 1.00 94.62 203 PHE A C 1
ATOM 1621 O O . PHE A 1 203 ? -1.749 4.285 -18.009 1.00 94.62 203 PHE A O 1
ATOM 1628 N N . THR A 1 204 ? -2.755 3.753 -16.086 1.00 89.19 204 THR A N 1
ATOM 1629 C CA . THR A 1 204 ? -4.047 3.430 -16.711 1.00 89.19 204 THR A CA 1
ATOM 1630 C C . THR A 1 204 ? -4.935 4.661 -16.904 1.00 89.19 204 THR A C 1
ATOM 1632 O O . THR A 1 204 ? -5.928 4.597 -17.628 1.00 89.19 204 THR A O 1
ATOM 1635 N N . ARG A 1 205 ? -4.581 5.795 -16.284 1.00 91.88 205 ARG A N 1
ATOM 1636 C CA . ARG A 1 205 ? -5.369 7.029 -16.322 1.00 91.88 205 ARG A CA 1
ATOM 1637 C C . ARG A 1 205 ? -5.044 7.860 -17.560 1.00 91.88 205 ARG A C 1
ATOM 1639 O O . ARG A 1 205 ? -3.895 7.963 -17.983 1.00 91.88 205 ARG A O 1
ATOM 1646 N N . GLU A 1 206 ? -6.064 8.515 -18.113 1.00 91.50 206 GLU A N 1
ATOM 1647 C CA . GLU A 1 206 ? -5.945 9.284 -19.360 1.00 91.50 206 GLU A CA 1
ATOM 1648 C C . GLU A 1 206 ? -4.883 10.390 -19.274 1.00 91.50 206 GLU A C 1
ATOM 1650 O O . GLU A 1 206 ? -4.081 10.557 -20.194 1.00 91.50 206 GLU A O 1
ATOM 1655 N N . TYR A 1 207 ? -4.808 11.098 -18.141 1.00 91.69 207 TYR A N 1
ATOM 1656 C CA . TYR A 1 207 ? -3.826 12.169 -17.956 1.00 91.69 207 TYR A CA 1
ATOM 1657 C C . TYR A 1 207 ? -2.373 11.664 -18.029 1.00 91.69 207 TYR A C 1
ATOM 1659 O O . TYR A 1 207 ? -1.477 12.424 -18.403 1.00 91.69 207 TYR A O 1
ATOM 1667 N N . ALA A 1 208 ? -2.132 10.388 -17.711 1.00 93.38 208 ALA A N 1
ATOM 1668 C CA . ALA A 1 208 ? -0.810 9.771 -17.713 1.00 93.38 208 ALA A CA 1
ATOM 1669 C C . ALA A 1 208 ? -0.421 9.194 -19.084 1.00 93.38 208 ALA A C 1
ATOM 1671 O O . ALA A 1 208 ? 0.711 8.745 -19.254 1.00 93.38 208 ALA A O 1
ATOM 1672 N N . ALA A 1 209 ? -1.305 9.231 -20.092 1.00 92.69 209 ALA A N 1
ATOM 1673 C CA . ALA A 1 209 ? -1.078 8.582 -21.386 1.00 92.69 209 ALA A CA 1
ATOM 1674 C C . ALA A 1 209 ? 0.219 9.036 -22.081 1.00 92.69 209 ALA A C 1
ATOM 1676 O O . ALA A 1 209 ? 0.950 8.211 -22.629 1.00 92.69 209 ALA A O 1
ATOM 1677 N N . ARG A 1 210 ? 0.542 10.338 -22.024 1.00 93.06 210 ARG A N 1
ATOM 1678 C CA . ARG A 1 210 ? 1.792 10.878 -22.595 1.00 93.06 210 ARG A CA 1
ATOM 1679 C C . ARG A 1 210 ? 3.028 10.369 -21.862 1.00 93.06 210 ARG A C 1
ATOM 1681 O O . ARG A 1 210 ? 3.981 9.942 -22.503 1.00 93.06 210 ARG A O 1
ATOM 1688 N N . GLN A 1 211 ? 2.990 10.387 -20.533 1.00 92.50 211 GLN A N 1
ATOM 1689 C CA . GLN A 1 211 ? 4.085 9.907 -19.695 1.00 92.50 211 GLN A CA 1
ATOM 1690 C C . GLN A 1 211 ? 4.313 8.405 -19.897 1.00 92.50 211 GLN A C 1
ATOM 1692 O O . GLN A 1 211 ? 5.444 7.970 -20.085 1.00 92.50 211 GLN A O 1
ATOM 1697 N N . ARG A 1 212 ? 3.226 7.626 -19.966 1.00 93.94 212 ARG A N 1
ATOM 1698 C CA . ARG A 1 212 ? 3.268 6.197 -20.286 1.00 93.94 212 ARG A CA 1
ATOM 1699 C C . ARG A 1 212 ? 3.907 5.940 -21.650 1.00 93.94 212 ARG A C 1
ATOM 1701 O O . ARG A 1 212 ? 4.747 5.058 -21.764 1.00 93.94 212 ARG A O 1
ATOM 1708 N N . ALA A 1 213 ? 3.505 6.682 -22.684 1.00 93.50 213 ALA A N 1
ATOM 1709 C CA . ALA A 1 213 ? 4.049 6.515 -24.031 1.00 93.50 213 ALA A CA 1
ATOM 1710 C C . ALA A 1 213 ? 5.557 6.808 -24.090 1.00 93.50 213 ALA A C 1
ATOM 1712 O O . ALA A 1 213 ? 6.288 6.064 -24.740 1.00 93.50 213 ALA A O 1
ATOM 1713 N N . GLN A 1 214 ? 6.016 7.845 -23.381 1.00 93.06 214 GLN A N 1
ATOM 1714 C CA . GLN A 1 214 ? 7.442 8.153 -23.274 1.00 93.06 214 GLN A CA 1
ATOM 1715 C C . GLN A 1 214 ? 8.200 7.026 -22.568 1.00 93.06 214 GLN A C 1
ATOM 1717 O O . GLN A 1 214 ? 9.168 6.510 -23.113 1.00 93.06 214 GLN A O 1
ATOM 1722 N N . LEU A 1 215 ? 7.705 6.577 -21.412 1.00 92.19 215 LEU A N 1
ATOM 1723 C CA . LEU A 1 215 ? 8.338 5.499 -20.657 1.00 92.19 215 LEU A CA 1
ATOM 1724 C C . LEU A 1 215 ? 8.421 4.193 -21.468 1.00 92.19 215 LEU A C 1
ATOM 1726 O O . LEU A 1 215 ? 9.448 3.522 -21.451 1.00 92.19 215 LEU A O 1
ATOM 1730 N N . VAL A 1 216 ? 7.377 3.847 -22.229 1.00 93.88 216 VAL A N 1
ATOM 1731 C CA . VAL A 1 216 ? 7.420 2.706 -23.162 1.00 93.88 216 VAL A CA 1
ATOM 1732 C C . VAL A 1 216 ? 8.540 2.877 -24.190 1.00 93.88 216 VAL A C 1
ATOM 1734 O O . VAL A 1 216 ? 9.283 1.930 -24.435 1.00 93.88 216 VAL A O 1
ATOM 1737 N N . ALA A 1 217 ? 8.679 4.065 -24.786 1.00 92.44 217 ALA A N 1
ATOM 1738 C CA . ALA A 1 217 ? 9.725 4.324 -25.772 1.00 92.44 217 ALA A CA 1
ATOM 1739 C C . ALA A 1 217 ? 11.131 4.160 -25.173 1.00 92.44 217 ALA A C 1
ATOM 1741 O O . ALA A 1 217 ? 11.980 3.536 -25.808 1.00 92.44 217 ALA A O 1
ATOM 1742 N N . ASP A 1 218 ? 11.355 4.646 -23.950 1.00 90.75 218 ASP A N 1
ATOM 1743 C CA . ASP A 1 218 ? 12.653 4.553 -23.273 1.00 90.75 218 ASP A CA 1
ATOM 1744 C C . ASP A 1 218 ? 13.009 3.103 -22.916 1.00 90.75 218 ASP A C 1
ATOM 1746 O O . ASP A 1 218 ? 14.121 2.645 -23.183 1.00 90.75 218 ASP A O 1
ATOM 1750 N N . LEU A 1 219 ? 12.045 2.344 -22.384 1.00 89.31 219 LEU A N 1
ATOM 1751 C CA . LEU A 1 219 ? 12.222 0.925 -22.062 1.00 89.31 219 LEU A CA 1
ATOM 1752 C C . LEU A 1 219 ? 12.515 0.096 -23.325 1.00 89.31 219 LEU A C 1
ATOM 1754 O O . LEU A 1 219 ? 13.436 -0.721 -23.325 1.00 89.31 219 LEU A O 1
ATOM 1758 N N . VAL A 1 220 ? 11.789 0.342 -24.422 1.00 90.75 220 VAL A N 1
ATOM 1759 C CA . VAL A 1 220 ? 12.015 -0.336 -25.711 1.00 90.75 220 VAL A CA 1
ATOM 1760 C C . VAL A 1 220 ? 13.370 0.038 -26.312 1.00 90.75 220 VAL A C 1
ATOM 1762 O O . VAL A 1 220 ? 14.083 -0.846 -26.787 1.00 90.75 220 VAL A O 1
ATOM 1765 N N . ALA A 1 221 ? 13.758 1.318 -26.274 1.00 89.25 221 ALA A N 1
ATOM 1766 C CA . ALA A 1 221 ? 15.058 1.776 -26.767 1.00 89.25 221 ALA A CA 1
ATOM 1767 C C . ALA A 1 221 ? 16.227 1.114 -26.019 1.00 89.25 221 ALA A C 1
ATOM 1769 O O . ALA A 1 221 ? 17.276 0.860 -26.609 1.00 89.25 221 ALA A O 1
A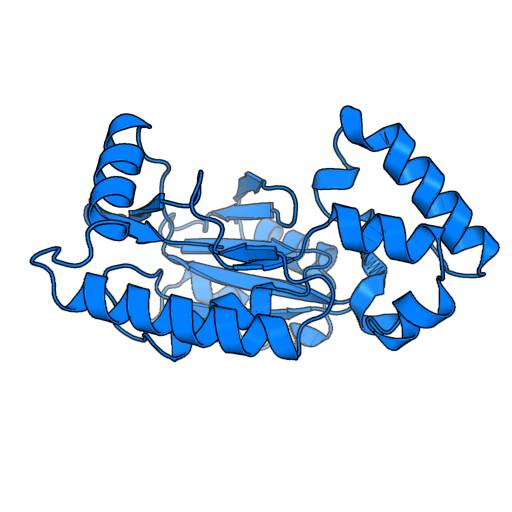TOM 1770 N N . TYR A 1 222 ? 16.015 0.782 -24.745 1.00 88.69 222 TYR A N 1
ATOM 1771 C CA . TYR A 1 222 ? 16.969 0.074 -23.900 1.00 88.69 222 TYR A CA 1
ATOM 1772 C C . TYR A 1 222 ? 16.883 -1.470 -24.024 1.00 88.69 222 TYR A C 1
ATOM 1774 O O . TYR A 1 222 ? 17.684 -2.202 -23.445 1.00 88.69 222 TYR A O 1
ATOM 1782 N N . GLY A 1 223 ? 15.946 -2.006 -24.815 1.00 87.19 223 GLY A N 1
ATOM 1783 C CA . GLY A 1 223 ? 15.808 -3.449 -25.064 1.00 87.19 223 GLY A CA 1
ATOM 1784 C C . GLY A 1 223 ? 15.013 -4.212 -23.997 1.00 87.19 223 GLY A C 1
ATOM 1785 O O . GLY A 1 223 ? 15.173 -5.429 -23.847 1.00 87.19 223 GLY A O 1
ATOM 1786 N N . LEU A 1 224 ? 14.161 -3.518 -23.240 1.00 84.06 224 LEU A N 1
ATOM 1787 C CA . LEU A 1 224 ? 13.225 -4.128 -22.300 1.00 84.06 224 LEU A CA 1
ATOM 1788 C C . LEU A 1 224 ? 11.891 -4.430 -22.990 1.00 84.06 224 LEU A C 1
ATOM 1790 O O . LEU A 1 224 ? 11.395 -3.659 -23.807 1.00 84.06 224 LEU A O 1
ATOM 1794 N N . GLU A 1 225 ? 11.315 -5.580 -22.645 1.00 77.56 225 GLU A N 1
ATOM 1795 C CA . GLU A 1 225 ? 9.941 -5.918 -23.021 1.00 77.56 225 GLU A CA 1
ATOM 1796 C C . GLU A 1 225 ? 8.974 -5.100 -22.156 1.00 77.56 225 GLU A C 1
ATOM 1798 O O . GLU A 1 225 ? 9.200 -4.963 -20.951 1.00 77.56 225 GLU A O 1
ATOM 1803 N N . THR A 1 226 ? 7.913 -4.579 -22.771 1.00 72.06 226 THR A N 1
ATOM 1804 C CA . THR A 1 226 ? 6.875 -3.738 -22.148 1.00 72.06 226 THR A CA 1
ATOM 1805 C C . THR A 1 226 ? 5.487 -4.287 -22.403 1.00 72.06 226 THR A C 1
ATOM 1807 O O . THR A 1 226 ? 5.297 -4.835 -23.515 1.00 72.06 226 THR A O 1
#

Radius of gyration: 18.17 Å; Cα contacts (8 Å, |Δi|>4): 355; chains: 1; bounding box: 39×42×52 Å

Foldseek 3Di:
DPDPLCPLVPPDPQQAAALVRVVVSQVVQVWAFDDADQFWTWTATPVRFKIKTKGRAFQWVVLLVVLCVVLPPQLAAWDWPDKDQYWQAMIITMTTDWAFDDPVVLVVVVVLLPPCPNPDPSSNVSSVSLVVSQVVCVVPPPQWPGFDRPRQWTAGPVGGTYGDPGTHGDPVSLLVCLVPPVPVSCVNQPRRNNVCVCVGVNNVDPVCVVVSVVSVVSCVVVPHDD

Solvent-accessible surface area (backbone atoms only — not comparable to full-atom values): 12407 Å² total; per-residue (Å²): 129,81,64,74,78,58,58,83,60,64,96,57,72,52,55,77,28,37,41,67,56,52,49,54,54,43,43,77,68,53,28,40,82,72,50,71,55,56,43,30,41,27,27,30,35,73,84,61,57,32,26,38,38,40,17,25,26,52,91,33,54,67,55,46,52,48,49,45,63,78,45,64,88,43,79,47,44,66,58,72,80,44,76,41,56,22,36,24,27,8,39,40,38,30,28,56,35,62,42,86,62,56,70,70,57,43,51,54,49,52,52,47,71,69,37,90,77,48,88,52,65,65,62,53,49,50,51,54,50,51,56,50,50,43,57,56,38,66,77,75,43,82,51,53,65,37,80,47,67,82,95,23,52,27,28,38,91,88,68,46,61,24,51,45,83,39,44,40,50,36,66,67,55,53,50,53,36,50,76,73,39,50,69,62,38,39,71,77,45,42,62,68,47,43,60,30,55,78,63,14,45,45,50,74,36,76,91,28,44,66,59,43,54,51,52,51,51,54,39,47,76,71,72,44,85,130

pLDDT: mean 95.23, std 4.69, range [49.19, 98.75]

Nearest PDB structures (foldseek):
  6vvg-assembly1_B  TM=4.927E-01  e=3.647E-03  Cydia pomonella granulosis virus (isolate Mexican)
  3vw6-assembly1_A  TM=4.288E-01  e=7.515E-03  Homo sapiens
  3uzp-assembly3_B  TM=5.226E-01  e=3.389E-02  Homo sapiens
  6nvg-assembly1_A  TM=4.001E-01  e=2.828E-02  Homo sapiens
  6nvh-assembly1_A  TM=4.381E-01  e=8.257E-01  Homo sapiens